Protein AF-A0A7S4V6Z4-F1 (afdb_monomer_lite)

Secondary structure (DSSP, 8-state):
----PPPSHHHHHHHHHHHHHHHHH--S-HHHHHHHHHHHHHHHHHHHHHHHHHHHHHHHHHHHS---TT-EEEEEGGGSS-EEEEEEEEE-TTSSEEEEEETTT--EEEEEGGGEEE---------SS----HHHHTTS--GGGS-SS-HHHHHHHHHHHHHHTT-HHHHHHHHHHHHHHHHHTT-HHHHHHHHHHHHHHH-

Foldseek 3Di:
DPPDDPQLLVVLQVLLVVLVVCVVVVPDDLVRSLVSLVSSLVSVVVNVVVVVVVVVVVVCVFVPPLDDFFFWKWFCPVVPRDTAIFTFHAADPVSQWTWTQGPPPRDIDIDGSVRITGPDPPPDPDDPDDDDDPPPVPDDDPPSSPRPDDNLRSLQVSLVSCVVVVVLQSSLVSLQVSLVSCVVVVNNVSNVVSPVSSVVSVD

pLDDT: mean 78.72, std 18.45, range [30.39, 97.31]

InterPro domains:
  IPR002999 Tudor domain [SM00333] (65-124)

Sequence (203 aa):
MDPIRPPSGPKAAAGCLLVQILEDENTATDETMMNVLEETLDFMDMMDEEAADVVAQRERNTKGKGFQPGDKVEANYALEGTYYSGVIVEVSDDGKSAVVKYDDDASIESLTLDNIRSLEVATQTVTKDGPMSDSEALGFENMDEKCLFEAYQLKAKLAELKSKHGQEMEAARLFEEAADGAMNDGKMKSASQWSIRAAELQG

Radius of gyration: 24.78 Å; chains: 1; bounding box: 55×40×62 Å

Organism: NCBI:txid49249

Structure (mmCIF, N/CA/C/O backbone):
data_AF-A0A7S4V6Z4-F1
#
_entry.id   AF-A0A7S4V6Z4-F1
#
loop_
_atom_site.group_PDB
_atom_site.id
_atom_site.type_symbol
_atom_site.label_atom_id
_atom_site.label_alt_id
_atom_site.label_comp_id
_atom_site.label_asym_id
_atom_site.label_entity_id
_atom_site.label_seq_id
_atom_site.pdbx_PDB_ins_code
_atom_site.Cartn_x
_atom_site.Cartn_y
_atom_site.Cartn_z
_atom_site.occupancy
_atom_site.B_iso_or_equiv
_atom_site.auth_seq_id
_atom_site.auth_comp_id
_atom_site.auth_asym_id
_atom_site.auth_atom_id
_atom_site.pdbx_PDB_model_num
ATOM 1 N N . MET A 1 1 ? -6.660 -5.570 -25.469 1.00 39.56 1 MET A N 1
ATOM 2 C CA . MET A 1 1 ? -6.564 -4.337 -24.671 1.00 39.56 1 MET A CA 1
ATOM 3 C C . MET A 1 1 ? -7.221 -4.633 -23.347 1.00 39.56 1 MET A C 1
ATOM 5 O O . MET A 1 1 ? -8.444 -4.705 -23.304 1.00 39.56 1 MET A O 1
ATOM 9 N N . ASP A 1 2 ? -6.430 -4.893 -22.317 1.00 38.66 2 ASP A N 1
ATOM 10 C CA . ASP A 1 2 ? -6.959 -4.954 -20.960 1.00 38.66 2 ASP A CA 1
ATOM 11 C C . ASP A 1 2 ? -7.444 -3.551 -20.564 1.00 38.66 2 ASP A C 1
ATOM 13 O O . ASP A 1 2 ? -6.802 -2.560 -20.935 1.00 38.66 2 ASP A O 1
ATOM 17 N N . PRO A 1 3 ? -8.608 -3.423 -19.908 1.00 41.62 3 PRO A N 1
ATOM 18 C CA . PRO A 1 3 ? -9.078 -2.130 -19.440 1.00 41.62 3 PRO A CA 1
ATOM 19 C C . PRO A 1 3 ? -8.051 -1.569 -18.456 1.00 41.62 3 PRO A C 1
ATOM 21 O O . PRO A 1 3 ? -7.714 -2.226 -17.473 1.00 41.62 3 PRO A O 1
ATOM 24 N N . ILE A 1 4 ? -7.550 -0.363 -18.739 1.00 52.50 4 ILE A N 1
ATOM 25 C CA . ILE A 1 4 ? -6.636 0.368 -17.858 1.00 52.50 4 ILE A CA 1
ATOM 26 C C . ILE A 1 4 ? -7.372 0.557 -16.528 1.00 52.50 4 ILE A C 1
ATOM 28 O O . ILE A 1 4 ? -8.327 1.334 -16.445 1.00 52.50 4 ILE A O 1
ATOM 32 N N . ARG A 1 5 ? -6.983 -0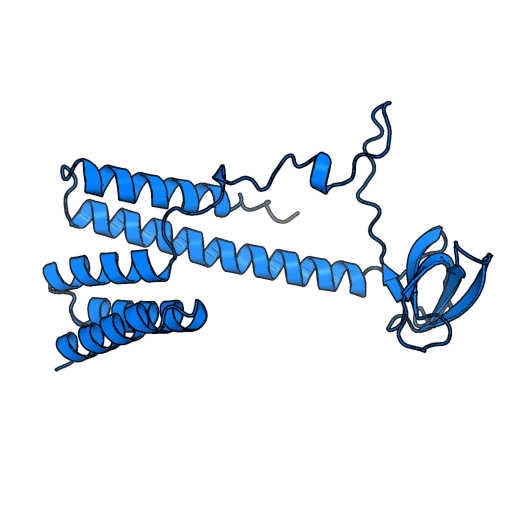.222 -15.513 1.00 58.06 5 ARG A N 1
ATOM 33 C CA . ARG A 1 5 ? -7.491 -0.070 -14.151 1.00 58.06 5 ARG A CA 1
ATOM 34 C C . ARG A 1 5 ? -7.060 1.326 -13.673 1.00 58.06 5 ARG A C 1
ATOM 36 O O . ARG A 1 5 ? -5.904 1.684 -13.878 1.00 58.06 5 ARG A O 1
ATOM 43 N N . PRO A 1 6 ? -7.971 2.146 -13.122 1.00 59.59 6 PRO A N 1
ATOM 44 C CA . PRO A 1 6 ? -7.597 3.467 -12.629 1.00 59.59 6 PRO A CA 1
ATOM 45 C C . PRO A 1 6 ? -6.607 3.324 -11.465 1.00 59.59 6 PRO A C 1
ATOM 47 O O . PRO A 1 6 ? -6.808 2.416 -10.650 1.00 59.59 6 PRO A O 1
ATOM 50 N N . PRO A 1 7 ? -5.606 4.218 -11.360 1.00 68.81 7 PRO A N 1
ATOM 51 C CA . PRO A 1 7 ? -4.569 4.120 -10.346 1.00 68.81 7 PRO A CA 1
ATOM 52 C C . PRO A 1 7 ? -5.175 4.173 -8.945 1.00 68.81 7 PRO A C 1
ATOM 54 O O . PRO A 1 7 ? -6.113 4.932 -8.668 1.00 68.81 7 PRO A O 1
ATOM 57 N N . SER A 1 8 ? -4.644 3.329 -8.072 1.00 79.31 8 SER A N 1
ATOM 58 C CA . SER A 1 8 ? -5.082 3.176 -6.680 1.00 79.31 8 SER A CA 1
ATOM 59 C C . SER A 1 8 ? -4.525 4.278 -5.762 1.00 79.31 8 SER A C 1
ATOM 61 O O . SER A 1 8 ? -5.194 4.667 -4.802 1.00 79.31 8 SER A O 1
ATOM 63 N N . GLY A 1 9 ? -3.399 4.890 -6.155 1.00 80.81 9 GLY A N 1
ATOM 64 C CA . GLY A 1 9 ? -2.703 5.990 -5.466 1.00 80.81 9 GLY A CA 1
ATOM 65 C C . GLY A 1 9 ? -3.602 7.110 -4.942 1.00 80.81 9 GLY A C 1
ATOM 66 O O . GLY A 1 9 ? -3.705 7.318 -3.730 1.00 80.81 9 GLY A O 1
ATOM 67 N N . PRO A 1 10 ? -4.326 7.810 -5.834 1.00 84.62 10 PRO A N 1
ATOM 68 C CA . PRO A 1 10 ? -5.187 8.920 -5.438 1.00 84.62 10 PRO A CA 1
ATOM 69 C C . PRO A 1 10 ? -6.312 8.520 -4.474 1.00 84.62 10 PRO A C 1
ATOM 71 O O . PRO A 1 10 ? -6.780 9.348 -3.694 1.00 84.62 10 PRO A O 1
ATOM 74 N N . LYS A 1 11 ? -6.766 7.259 -4.520 1.00 87.50 11 LYS A N 1
ATOM 75 C CA . LYS A 1 11 ? -7.850 6.773 -3.658 1.00 87.50 11 LYS A CA 1
ATOM 76 C C . LYS A 1 11 ? -7.363 6.532 -2.236 1.00 87.50 11 LYS A C 1
ATOM 78 O O . LYS A 1 11 ? -8.045 6.950 -1.307 1.00 87.50 11 LYS A O 1
ATOM 83 N N . ALA A 1 12 ? -6.183 5.935 -2.068 1.00 87.50 12 ALA A N 1
ATOM 84 C CA . ALA A 1 12 ? -5.593 5.768 -0.745 1.00 87.50 12 ALA A CA 1
ATOM 85 C C . ALA A 1 12 ? -5.283 7.124 -0.097 1.00 87.50 12 ALA A C 1
ATOM 87 O O . ALA A 1 12 ? -5.637 7.343 1.058 1.00 87.50 12 ALA A O 1
ATOM 88 N N . ALA A 1 13 ? -4.715 8.071 -0.855 1.00 86.88 13 ALA A N 1
ATOM 89 C CA . ALA A 1 13 ? -4.442 9.421 -0.357 1.00 86.88 13 ALA A CA 1
ATOM 90 C C . ALA A 1 13 ? -5.727 10.146 0.094 1.00 86.88 13 ALA A C 1
ATOM 92 O O . ALA A 1 13 ? -5.764 10.739 1.175 1.00 86.88 13 ALA A O 1
ATOM 93 N N . ALA A 1 14 ? -6.808 10.047 -0.690 1.00 89.31 14 ALA A N 1
ATOM 94 C CA . ALA A 1 14 ? -8.112 10.589 -0.312 1.00 89.31 14 ALA A CA 1
ATOM 95 C C . ALA A 1 14 ? -8.704 9.895 0.930 1.00 89.31 14 ALA A C 1
ATOM 97 O O . ALA A 1 14 ? -9.268 10.571 1.791 1.00 89.31 14 ALA A O 1
ATOM 98 N N . GLY A 1 15 ? -8.541 8.573 1.049 1.00 91.38 15 GLY A N 1
ATOM 99 C CA . GLY A 1 15 ? -8.939 7.800 2.226 1.00 91.38 15 GLY A CA 1
ATOM 100 C C . GLY A 1 15 ? -8.196 8.235 3.492 1.00 91.38 15 GLY A C 1
ATOM 101 O O . GLY A 1 15 ? -8.831 8.553 4.494 1.00 91.38 15 GLY A O 1
ATOM 102 N N . CYS A 1 16 ? -6.866 8.384 3.418 1.00 89.69 16 CYS A N 1
ATOM 103 C CA . CYS A 1 16 ? -6.029 8.940 4.490 1.00 89.69 16 CYS A CA 1
ATOM 104 C C . CYS A 1 16 ? -6.552 10.305 4.977 1.00 89.69 16 CYS A C 1
ATOM 106 O O . CYS A 1 16 ? -6.677 10.535 6.181 1.00 89.69 16 CYS A O 1
ATOM 108 N N . LEU A 1 17 ? -6.883 11.208 4.048 1.00 91.06 17 LEU A N 1
ATOM 109 C CA . LEU A 1 17 ? -7.416 12.529 4.384 1.00 91.06 17 LEU A CA 1
ATOM 110 C C . LEU A 1 17 ? -8.797 12.440 5.047 1.00 91.06 17 LEU A C 1
ATOM 112 O O . LEU A 1 17 ? -9.066 13.154 6.013 1.00 91.06 17 LEU A O 1
ATOM 116 N N . LEU A 1 18 ? -9.666 11.556 4.551 1.00 91.12 18 LEU A N 1
ATOM 117 C CA . LEU A 1 18 ? -10.990 11.350 5.129 1.00 91.12 18 LEU A CA 1
ATOM 118 C C . LEU A 1 18 ? -10.894 10.816 6.562 1.00 91.12 18 LEU A C 1
ATOM 120 O O . LEU A 1 18 ? -11.577 11.341 7.435 1.00 91.12 18 LEU A O 1
ATOM 124 N N . VAL A 1 19 ? -10.014 9.844 6.824 1.00 91.75 19 VAL A N 1
ATOM 125 C CA . VAL A 1 19 ? -9.746 9.339 8.183 1.00 91.75 19 VAL A CA 1
ATOM 126 C C . VAL A 1 19 ? -9.369 10.489 9.115 1.00 91.75 19 VAL A C 1
ATOM 128 O O . VAL A 1 19 ? -9.980 10.631 10.170 1.00 91.75 19 VAL A O 1
ATOM 131 N N . GLN A 1 20 ? -8.438 11.358 8.708 1.00 90.56 20 GLN A N 1
ATOM 132 C CA . GLN A 1 20 ? -8.031 12.502 9.529 1.00 90.56 20 GLN A CA 1
ATOM 133 C C . GLN A 1 20 ? -9.207 13.436 9.852 1.00 90.56 20 GLN A C 1
ATOM 135 O O . GLN A 1 20 ? -9.391 13.819 11.003 1.00 90.56 20 GLN A O 1
ATOM 140 N N . ILE A 1 21 ? -10.023 13.781 8.853 1.00 90.88 21 ILE A N 1
ATOM 141 C CA . ILE A 1 21 ? -11.183 14.664 9.049 1.00 90.88 21 ILE A CA 1
ATOM 142 C C . ILE A 1 21 ? -12.179 14.041 10.031 1.00 90.88 21 ILE A C 1
ATOM 144 O O . ILE A 1 21 ? -12.674 14.722 10.928 1.00 90.88 21 ILE A O 1
ATOM 148 N N . LEU A 1 22 ? -12.468 12.747 9.880 1.00 89.44 22 LEU A N 1
ATOM 149 C CA . LEU A 1 22 ? -13.408 12.049 10.755 1.00 89.44 22 LEU A CA 1
ATOM 150 C C . LEU A 1 22 ? -12.889 11.970 12.202 1.00 89.44 22 LEU A C 1
ATOM 152 O O . LEU A 1 22 ? -13.696 12.034 13.131 1.00 89.44 22 LEU A O 1
ATOM 156 N N . GLU A 1 23 ? -11.570 11.873 12.402 1.00 88.12 23 GLU A N 1
ATOM 157 C CA . GLU A 1 23 ? -10.939 11.937 13.728 1.00 88.12 23 GLU A CA 1
ATOM 158 C C . GLU A 1 23 ? -11.027 13.336 14.348 1.00 88.12 23 GLU A C 1
ATOM 160 O O . GLU A 1 23 ? -11.385 13.462 15.520 1.00 88.12 23 GLU A O 1
ATOM 165 N N . ASP A 1 24 ? -10.747 14.380 13.565 1.00 88.94 24 ASP A N 1
ATOM 166 C CA . ASP A 1 24 ? -10.750 15.770 14.033 1.00 88.94 24 ASP A CA 1
ATOM 167 C C . ASP A 1 24 ? -12.163 16.258 14.388 1.00 88.94 24 ASP A C 1
ATOM 169 O O . ASP A 1 24 ? -12.361 16.960 15.385 1.00 88.94 24 ASP A O 1
ATOM 173 N N . GLU A 1 25 ? -13.165 15.885 13.588 1.00 89.00 25 GLU A N 1
ATOM 174 C CA . GLU A 1 25 ? -14.555 16.261 13.845 1.00 89.00 25 GLU A CA 1
ATOM 175 C C . GLU A 1 25 ? -15.204 15.391 14.931 1.00 89.00 25 GLU A C 1
ATOM 177 O O . GLU A 1 25 ? -16.120 15.851 15.618 1.00 89.00 25 GLU A O 1
ATOM 182 N N . ASN A 1 26 ? -14.742 14.146 15.105 1.00 82.94 26 ASN A N 1
ATOM 183 C CA . ASN A 1 26 ? -15.278 13.163 16.054 1.00 82.94 26 ASN A CA 1
ATOM 184 C C . ASN A 1 26 ? -16.819 13.021 15.970 1.00 82.94 26 ASN A C 1
ATOM 186 O O . ASN A 1 26 ? -17.509 12.769 16.962 1.00 82.94 26 ASN A O 1
ATOM 190 N N . THR A 1 27 ? -17.375 13.237 14.774 1.00 81.06 27 THR A N 1
ATOM 191 C CA . THR A 1 27 ? -18.812 13.160 14.459 1.00 81.06 27 THR A CA 1
ATOM 192 C C . THR A 1 27 ? -19.206 11.809 13.867 1.00 81.06 27 THR A C 1
ATOM 194 O O . THR A 1 27 ? -20.388 11.455 13.866 1.00 81.06 27 THR A O 1
ATOM 197 N N . ALA A 1 28 ? -18.231 11.056 13.359 1.00 87.75 28 ALA A N 1
ATOM 198 C CA . ALA A 1 28 ? -18.432 9.767 12.721 1.00 87.75 28 ALA A CA 1
ATOM 199 C C . ALA A 1 28 ? -18.711 8.662 13.746 1.00 87.75 28 ALA A C 1
ATOM 201 O O . ALA A 1 28 ? -18.193 8.677 14.861 1.00 87.75 28 ALA A O 1
ATOM 202 N N . THR A 1 29 ? -19.515 7.675 13.352 1.00 92.81 29 THR A N 1
ATOM 203 C CA . THR A 1 29 ? -19.664 6.454 14.153 1.00 92.81 29 THR A CA 1
ATOM 204 C C . THR A 1 29 ? -18.434 5.567 13.995 1.00 92.81 29 THR A C 1
ATOM 206 O O . THR A 1 29 ? -17.815 5.557 12.928 1.00 92.81 29 THR A O 1
ATOM 209 N N . ASP A 1 30 ? -18.126 4.776 15.023 1.00 92.62 30 ASP A N 1
ATOM 210 C CA . ASP A 1 30 ? -17.044 3.786 14.976 1.00 92.62 30 ASP A CA 1
ATOM 211 C C . ASP A 1 30 ? -17.197 2.842 13.765 1.00 92.62 30 ASP A C 1
ATOM 213 O O . ASP A 1 30 ? -16.214 2.534 13.100 1.00 92.62 30 ASP A O 1
ATOM 217 N N . GLU A 1 31 ? -18.430 2.458 13.405 1.00 93.00 31 GLU A N 1
ATOM 218 C CA . GLU A 1 31 ? -18.724 1.645 12.212 1.00 93.00 31 GLU A CA 1
ATOM 219 C C . GLU A 1 31 ? -18.339 2.346 10.905 1.00 93.00 31 GLU A C 1
ATOM 221 O O . GLU A 1 31 ? -17.754 1.734 10.015 1.00 93.00 31 GLU A O 1
ATOM 226 N N . THR A 1 32 ? -18.634 3.643 10.785 1.00 93.75 32 THR A N 1
ATOM 227 C CA . THR A 1 32 ? -18.221 4.432 9.616 1.00 93.75 32 THR A CA 1
ATOM 228 C C . THR A 1 32 ? -16.702 4.524 9.530 1.00 93.75 32 THR A C 1
ATOM 230 O O . THR A 1 32 ? -16.148 4.351 8.449 1.00 93.75 32 THR A O 1
ATOM 233 N N . MET A 1 33 ? -16.031 4.761 10.660 1.00 94.12 33 MET A N 1
ATOM 234 C CA . MET A 1 33 ? -14.573 4.838 10.706 1.00 94.12 33 MET A CA 1
ATOM 235 C C . MET A 1 33 ? -13.927 3.497 10.334 1.00 94.12 33 MET A C 1
ATOM 237 O O . MET A 1 33 ? -12.990 3.482 9.542 1.00 94.12 33 MET A O 1
ATOM 241 N N . MET A 1 34 ? -14.455 2.373 10.836 1.00 94.75 34 MET A N 1
ATOM 242 C CA . MET A 1 34 ? -13.981 1.034 10.465 1.00 94.75 34 MET A CA 1
ATOM 243 C C . MET A 1 34 ? -14.077 0.798 8.956 1.00 94.75 34 MET A C 1
ATOM 245 O O . MET A 1 34 ? -13.077 0.430 8.349 1.00 94.75 34 MET A O 1
ATOM 249 N N . ASN A 1 35 ? -15.229 1.086 8.341 1.00 95.00 35 ASN A N 1
ATOM 250 C CA . ASN A 1 35 ? -15.410 0.893 6.899 1.00 95.00 35 ASN A CA 1
ATOM 251 C C . ASN A 1 35 ? -14.441 1.755 6.075 1.00 95.00 35 ASN A C 1
ATOM 253 O O . ASN A 1 35 ? -13.847 1.273 5.117 1.00 95.00 35 ASN A O 1
ATOM 257 N N . VAL A 1 36 ? -14.248 3.024 6.456 1.00 95.31 36 VAL A N 1
ATOM 258 C CA . VAL A 1 36 ? -13.312 3.916 5.751 1.00 95.31 36 VAL A CA 1
ATOM 259 C C . VAL A 1 36 ? -11.870 3.421 5.889 1.00 95.31 36 VAL A C 1
ATOM 261 O O . VAL A 1 36 ? -11.115 3.468 4.918 1.00 95.31 36 VAL A O 1
ATOM 264 N N . LEU A 1 37 ? -11.477 2.939 7.071 1.00 94.75 37 LEU A N 1
ATOM 265 C CA . LEU A 1 37 ? -10.149 2.365 7.298 1.00 94.75 37 LEU A CA 1
ATOM 266 C C . LEU A 1 37 ? -9.926 1.099 6.459 1.00 94.75 37 LEU A C 1
ATOM 268 O O . LEU A 1 37 ? -8.870 0.983 5.844 1.00 94.75 37 LEU A O 1
ATOM 272 N N . GLU A 1 38 ? -10.905 0.191 6.400 1.00 94.94 38 GLU A N 1
ATOM 273 C CA . GLU A 1 38 ? -10.852 -1.022 5.568 1.00 94.94 38 GLU A CA 1
ATOM 274 C C . GLU A 1 38 ? -10.702 -0.675 4.081 1.00 94.94 38 GLU A C 1
ATOM 276 O O . GLU A 1 38 ? -9.754 -1.124 3.442 1.00 94.94 38 GLU A O 1
ATOM 281 N N . GLU A 1 39 ? -11.558 0.202 3.547 1.00 94.56 39 GLU A N 1
ATOM 282 C CA . GLU A 1 39 ? -11.479 0.619 2.141 1.00 94.56 39 GLU A CA 1
ATOM 283 C C . GLU A 1 39 ? -10.148 1.310 1.812 1.00 94.56 39 GLU A C 1
ATOM 285 O O . GLU A 1 39 ? -9.579 1.111 0.738 1.00 94.56 39 GLU A O 1
ATOM 290 N N . THR A 1 40 ? -9.629 2.129 2.732 1.00 93.88 40 THR A N 1
ATOM 291 C CA . THR A 1 40 ? -8.355 2.829 2.526 1.00 93.88 40 THR A CA 1
ATOM 292 C C . THR A 1 40 ? -7.185 1.850 2.502 1.00 93.88 40 THR A C 1
ATOM 294 O O . THR A 1 40 ? -6.303 1.991 1.656 1.00 93.88 40 THR A O 1
ATOM 297 N N . LEU A 1 41 ? -7.182 0.856 3.395 1.00 93.50 41 LEU A N 1
ATOM 298 C CA . LEU A 1 41 ? -6.166 -0.195 3.427 1.00 93.50 41 LEU A CA 1
ATOM 299 C C . LEU A 1 41 ? -6.196 -1.050 2.159 1.00 93.50 41 LEU A C 1
ATOM 301 O O . LEU A 1 41 ? -5.144 -1.275 1.569 1.00 93.50 41 LEU A O 1
ATOM 305 N N . ASP A 1 42 ? -7.384 -1.414 1.673 1.00 92.31 42 ASP A N 1
ATOM 306 C CA . ASP A 1 42 ? -7.531 -2.121 0.397 1.00 92.31 42 ASP A CA 1
ATOM 307 C C . ASP A 1 42 ? -6.942 -1.310 -0.769 1.00 92.31 42 ASP A C 1
ATOM 309 O O . ASP A 1 42 ? -6.288 -1.863 -1.656 1.00 92.31 42 ASP A O 1
ATOM 313 N N . PHE A 1 43 ? -7.135 0.016 -0.786 1.00 89.69 43 PHE A N 1
ATOM 314 C CA . PHE A 1 43 ? -6.510 0.860 -1.806 1.00 89.69 43 PHE A CA 1
ATOM 315 C C . PHE A 1 43 ? -4.989 0.930 -1.671 1.00 89.69 43 PHE A C 1
ATOM 317 O O . PHE A 1 43 ? -4.324 0.972 -2.702 1.00 89.69 43 PHE A O 1
ATOM 324 N N . MET A 1 44 ? -4.439 0.928 -0.454 1.00 86.94 44 MET A N 1
ATOM 325 C CA . MET A 1 44 ? -2.986 0.904 -0.233 1.00 86.94 44 MET A CA 1
ATOM 326 C C . MET A 1 44 ? -2.358 -0.409 -0.697 1.00 86.94 44 MET A C 1
ATOM 328 O O . MET A 1 44 ? -1.368 -0.378 -1.421 1.00 86.94 44 MET A O 1
ATOM 332 N N . ASP A 1 45 ? -2.961 -1.550 -0.368 1.00 86.94 45 ASP A N 1
ATOM 333 C CA . ASP A 1 45 ? -2.446 -2.852 -0.801 1.00 86.94 45 ASP A CA 1
ATOM 334 C C . ASP A 1 45 ? -2.467 -2.956 -2.341 1.00 86.94 45 ASP A C 1
ATOM 336 O O . ASP A 1 45 ? -1.512 -3.422 -2.964 1.00 86.94 45 ASP A O 1
ATOM 340 N N . MET A 1 46 ? -3.508 -2.413 -2.990 1.00 81.50 46 MET A N 1
ATOM 341 C CA . MET A 1 46 ? -3.561 -2.314 -4.455 1.00 81.50 46 MET A CA 1
ATOM 342 C C . MET A 1 46 ? -2.490 -1.381 -5.044 1.00 81.50 46 MET A C 1
ATOM 344 O O . MET A 1 46 ? -2.061 -1.619 -6.173 1.00 81.50 46 MET A O 1
ATOM 348 N N . MET A 1 47 ? -2.062 -0.337 -4.324 1.00 78.44 47 MET A N 1
ATOM 349 C CA . MET A 1 47 ? -0.975 0.547 -4.771 1.00 78.44 47 MET A CA 1
ATOM 350 C C . MET A 1 47 ? 0.364 -0.161 -4.768 1.00 78.44 47 MET A C 1
ATOM 352 O O . MET A 1 47 ? 1.126 -0.009 -5.721 1.00 78.44 47 MET A O 1
ATOM 356 N N . ASP A 1 48 ? 0.645 -0.923 -3.717 1.00 75.50 48 ASP A N 1
ATOM 357 C CA . ASP A 1 48 ? 1.893 -1.670 -3.607 1.00 75.50 48 ASP A CA 1
ATOM 358 C C . ASP A 1 48 ? 1.970 -2.752 -4.694 1.00 75.50 48 ASP A C 1
ATOM 360 O O . ASP A 1 48 ? 3.014 -2.928 -5.329 1.00 75.50 48 ASP A O 1
ATOM 364 N N . GLU A 1 49 ? 0.846 -3.409 -4.996 1.00 75.31 49 GLU A N 1
ATOM 365 C CA . GLU A 1 49 ? 0.732 -4.332 -6.130 1.00 75.31 49 GLU A CA 1
ATOM 366 C C . GLU A 1 49 ? 0.902 -3.624 -7.485 1.00 75.31 49 GLU A C 1
ATOM 368 O O . GLU A 1 49 ? 1.628 -4.117 -8.349 1.00 75.31 49 GLU A O 1
ATOM 373 N N . GLU A 1 50 ? 0.287 -2.452 -7.682 1.00 72.56 50 GLU A N 1
ATOM 374 C CA . GLU A 1 50 ? 0.419 -1.657 -8.910 1.00 72.56 50 GLU A CA 1
ATOM 375 C C . GLU A 1 50 ? 1.866 -1.182 -9.114 1.00 72.56 50 GLU A C 1
ATOM 377 O O . GLU A 1 50 ? 2.407 -1.280 -10.218 1.00 72.56 50 GLU A O 1
ATOM 382 N N . ALA A 1 51 ? 2.536 -0.737 -8.050 1.00 66.81 51 ALA A N 1
ATOM 383 C CA . ALA A 1 51 ? 3.946 -0.373 -8.078 1.00 66.81 51 ALA A CA 1
ATOM 384 C C . ALA A 1 51 ? 4.830 -1.584 -8.417 1.00 66.81 51 ALA A C 1
ATOM 386 O O . ALA A 1 51 ? 5.724 -1.473 -9.262 1.00 66.81 51 ALA A O 1
ATOM 387 N N . ALA A 1 52 ? 4.559 -2.750 -7.824 1.00 65.06 52 ALA A N 1
ATOM 388 C CA . ALA A 1 52 ? 5.276 -3.986 -8.119 1.00 65.06 52 ALA A CA 1
ATOM 389 C C . ALA A 1 52 ? 5.083 -4.432 -9.577 1.00 65.06 52 ALA A C 1
ATOM 391 O O . ALA A 1 52 ? 6.058 -4.797 -10.239 1.00 65.06 52 ALA A O 1
ATOM 392 N N . ASP A 1 53 ? 3.864 -4.339 -10.113 1.00 61.47 53 ASP A N 1
ATOM 393 C CA . ASP A 1 53 ? 3.564 -4.669 -11.507 1.00 61.47 53 ASP A CA 1
ATOM 394 C C . ASP A 1 53 ? 4.211 -3.684 -12.484 1.00 61.47 53 ASP A C 1
ATOM 396 O O . ASP A 1 53 ? 4.756 -4.111 -13.504 1.00 61.47 53 ASP A O 1
ATOM 400 N N . VAL A 1 54 ? 4.228 -2.383 -12.177 1.00 64.31 54 VAL A N 1
ATOM 401 C CA . VAL A 1 54 ? 4.934 -1.373 -12.982 1.00 64.31 54 VAL A CA 1
ATOM 402 C C . VAL A 1 54 ? 6.441 -1.631 -12.975 1.00 64.31 54 VAL A C 1
ATOM 404 O O . VAL A 1 54 ? 7.066 -1.574 -14.035 1.00 64.31 54 VAL A O 1
ATOM 407 N N . VAL A 1 55 ? 7.038 -1.971 -11.828 1.00 63.50 55 VAL A N 1
ATOM 408 C CA . VAL A 1 55 ? 8.463 -2.338 -11.731 1.00 63.50 55 VAL A CA 1
ATOM 409 C C . VAL A 1 55 ? 8.745 -3.626 -12.508 1.00 63.50 55 VAL A C 1
ATOM 411 O O . VAL A 1 55 ? 9.641 -3.648 -13.350 1.00 63.50 55 VAL A O 1
ATOM 414 N N . ALA A 1 56 ? 7.938 -4.672 -12.330 1.00 59.66 56 ALA A N 1
ATOM 415 C CA . ALA A 1 56 ? 8.077 -5.931 -13.058 1.00 59.66 56 ALA A CA 1
ATOM 416 C C . ALA A 1 56 ? 7.831 -5.763 -14.566 1.00 59.66 56 ALA A C 1
ATOM 418 O O . ALA A 1 56 ? 8.431 -6.453 -15.392 1.00 59.66 56 ALA A O 1
ATOM 419 N N . GLN A 1 57 ? 6.940 -4.858 -14.970 1.00 57.66 57 GLN A N 1
ATOM 420 C CA . GLN A 1 57 ? 6.708 -4.521 -16.370 1.00 57.66 57 GLN A CA 1
ATOM 421 C C . GLN A 1 57 ? 7.861 -3.698 -16.944 1.00 57.66 57 GLN A C 1
ATOM 423 O O . GLN A 1 57 ? 8.241 -3.950 -18.083 1.00 57.66 57 GLN A O 1
ATOM 428 N N . ARG A 1 58 ? 8.471 -2.790 -16.174 1.00 57.03 58 ARG A N 1
ATOM 429 C CA . ARG A 1 58 ? 9.709 -2.093 -16.559 1.00 57.03 58 ARG A CA 1
ATOM 430 C C . ARG A 1 58 ? 10.863 -3.073 -16.737 1.00 57.03 58 ARG A C 1
ATOM 432 O O . ARG A 1 58 ? 11.499 -3.052 -17.782 1.00 57.03 58 ARG A O 1
ATOM 439 N N . GLU A 1 59 ? 11.072 -3.998 -15.803 1.00 56.97 59 GLU A N 1
ATOM 440 C CA . GLU A 1 59 ? 12.090 -5.049 -15.934 1.00 56.97 59 GLU A CA 1
ATOM 441 C C . GLU A 1 59 ? 11.825 -5.996 -17.114 1.00 56.97 59 GLU A C 1
ATOM 443 O O . GLU A 1 59 ? 12.750 -6.425 -17.803 1.00 56.97 59 GLU A O 1
ATOM 448 N N . ARG A 1 60 ? 10.557 -6.323 -17.388 1.00 54.81 60 ARG A N 1
ATOM 449 C CA . ARG A 1 60 ? 10.180 -7.100 -18.578 1.00 54.81 60 ARG A CA 1
ATOM 450 C C . ARG A 1 60 ? 10.325 -6.298 -19.866 1.00 54.81 60 ARG A C 1
ATOM 452 O O . ARG A 1 60 ? 10.664 -6.887 -20.880 1.00 54.81 60 ARG A O 1
ATOM 459 N N . ASN A 1 61 ? 10.085 -4.991 -19.862 1.00 53.06 61 ASN A N 1
ATOM 460 C CA . ASN A 1 61 ? 10.238 -4.146 -21.046 1.00 53.06 61 ASN A CA 1
ATOM 461 C C . ASN A 1 61 ? 11.722 -3.896 -21.365 1.00 53.06 61 ASN A C 1
ATOM 463 O O . ASN A 1 61 ? 12.085 -3.877 -22.537 1.00 53.06 61 ASN A O 1
ATOM 467 N N . THR A 1 62 ? 12.588 -3.814 -20.348 1.00 52.22 62 THR A N 1
ATOM 468 C CA . THR A 1 62 ? 14.050 -3.751 -20.520 1.00 52.22 62 THR A CA 1
ATOM 469 C C . THR A 1 62 ? 14.671 -5.095 -20.910 1.00 52.22 62 THR A C 1
ATOM 471 O O . THR A 1 62 ? 15.704 -5.107 -21.568 1.00 52.22 62 THR A O 1
ATOM 474 N N . LYS A 1 63 ? 14.039 -6.22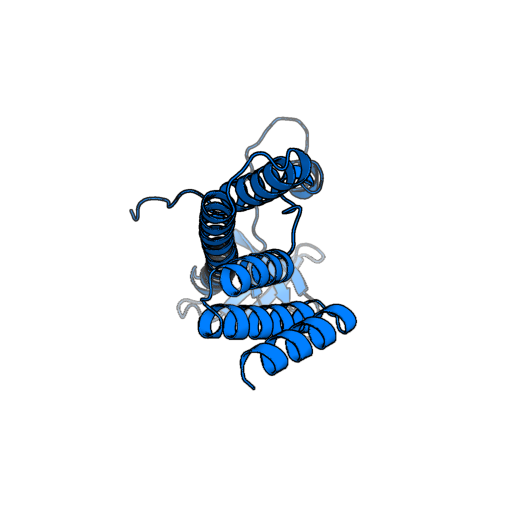9 -20.572 1.00 50.31 63 LYS A N 1
ATOM 475 C CA . LYS A 1 63 ? 14.500 -7.581 -20.961 1.00 50.31 63 LYS A CA 1
ATOM 476 C C . LYS A 1 63 ? 13.787 -8.188 -22.180 1.00 50.31 63 LYS A C 1
ATOM 478 O O . LYS A 1 63 ? 14.249 -9.194 -22.709 1.00 50.31 63 LYS A O 1
ATOM 483 N N . GLY A 1 64 ? 12.640 -7.645 -22.592 1.00 44.88 64 GLY A N 1
ATOM 484 C CA . GLY A 1 64 ? 11.668 -8.334 -23.456 1.00 44.88 64 GLY A CA 1
ATOM 485 C C . GLY A 1 64 ? 11.397 -7.693 -24.815 1.00 44.88 64 GLY A C 1
ATOM 486 O O . GLY A 1 64 ? 10.792 -8.341 -25.669 1.00 44.88 64 GLY A O 1
ATOM 487 N N . LYS A 1 65 ? 11.859 -6.465 -25.070 1.00 55.00 65 LYS A N 1
ATOM 488 C CA . LYS A 1 65 ? 12.040 -5.989 -26.446 1.00 55.00 65 LYS A CA 1
ATOM 489 C C . LYS A 1 65 ? 13.481 -6.268 -26.824 1.00 55.00 65 LYS A C 1
ATOM 491 O O . LYS A 1 65 ? 14.387 -5.661 -26.269 1.00 55.00 65 LYS A O 1
ATOM 496 N N . GLY A 1 66 ? 13.683 -7.222 -27.733 1.00 66.38 66 GLY A N 1
ATOM 497 C CA . GLY A 1 66 ? 14.984 -7.397 -28.364 1.00 66.38 66 GLY A CA 1
ATOM 498 C C . GLY A 1 66 ? 15.453 -6.046 -28.890 1.00 66.38 66 GL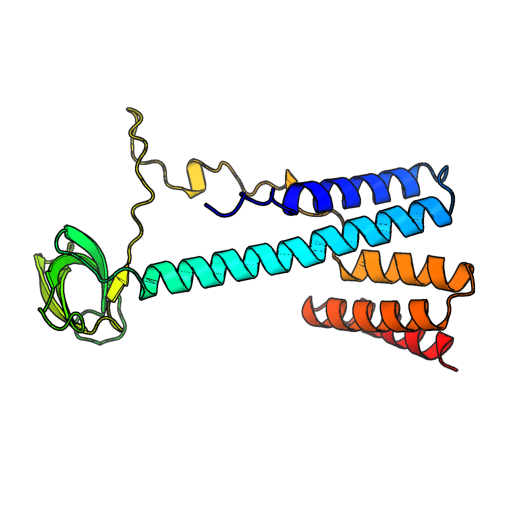Y A C 1
ATOM 499 O O . GLY A 1 66 ? 14.675 -5.313 -29.501 1.00 66.38 66 GLY A O 1
ATOM 500 N N . PHE A 1 67 ? 16.694 -5.709 -28.580 1.00 76.44 67 PHE A N 1
ATOM 501 C CA . PHE A 1 67 ? 17.329 -4.501 -29.063 1.00 76.44 67 PHE A CA 1
ATOM 502 C C . PHE A 1 67 ? 17.307 -4.431 -30.593 1.00 76.44 67 PHE A C 1
ATOM 504 O O . PHE A 1 67 ? 17.347 -5.463 -31.267 1.00 76.44 67 PHE A O 1
ATOM 511 N N . GLN A 1 68 ? 17.289 -3.219 -31.141 1.00 80.06 68 GLN A N 1
ATOM 512 C CA . GLN A 1 68 ? 17.383 -2.973 -32.581 1.00 80.06 68 GLN A CA 1
ATOM 513 C C . GLN A 1 68 ? 18.451 -1.909 -32.894 1.00 80.06 68 GLN A C 1
ATOM 515 O O . GLN A 1 68 ? 18.741 -1.049 -32.057 1.00 80.06 68 GLN A O 1
ATOM 520 N N . PRO A 1 69 ? 19.039 -1.926 -34.106 1.00 83.50 69 PRO A N 1
ATOM 521 C CA . PRO A 1 69 ? 19.933 -0.863 -34.547 1.00 83.50 69 PRO A CA 1
ATOM 522 C C . PRO A 1 69 ? 19.259 0.513 -34.448 1.00 83.50 69 PRO A C 1
ATOM 524 O O . PRO A 1 69 ? 18.171 0.722 -34.983 1.00 83.50 69 PRO A O 1
ATOM 527 N N . GLY A 1 70 ? 19.921 1.454 -33.780 1.00 80.88 70 GLY A N 1
ATOM 528 C CA . GLY A 1 70 ? 19.442 2.809 -33.514 1.00 80.88 70 GLY A CA 1
ATOM 529 C C . GLY A 1 70 ? 18.937 3.043 -32.088 1.00 80.88 70 GLY A C 1
ATOM 530 O O . GLY A 1 70 ? 18.767 4.204 -31.713 1.00 80.88 70 GLY A O 1
ATOM 531 N N . ASP A 1 71 ? 18.737 1.994 -31.283 1.00 82.31 71 ASP A N 1
ATOM 532 C CA . ASP A 1 71 ? 18.350 2.153 -29.879 1.00 82.31 71 ASP A CA 1
ATOM 533 C C . ASP A 1 71 ? 19.494 2.773 -29.066 1.00 82.31 71 ASP A C 1
ATOM 535 O O . ASP A 1 71 ? 20.656 2.374 -29.193 1.00 82.31 71 ASP A O 1
ATOM 539 N N . LYS A 1 72 ? 19.160 3.740 -28.204 1.00 84.75 72 LYS A N 1
ATOM 540 C CA . LYS A 1 72 ? 20.102 4.270 -27.215 1.00 84.75 72 LYS A CA 1
ATOM 541 C C . LYS A 1 72 ? 20.199 3.325 -26.027 1.00 84.75 72 LYS A C 1
ATOM 543 O O . LYS A 1 72 ? 19.187 2.858 -25.504 1.00 84.75 72 LYS A O 1
ATOM 548 N N . VAL A 1 73 ? 21.420 3.073 -25.587 1.00 87.00 73 VAL A N 1
ATOM 549 C CA . VAL A 1 73 ? 21.732 2.118 -24.526 1.00 87.00 73 VAL A CA 1
ATOM 550 C C . VAL A 1 73 ? 22.876 2.607 -23.659 1.00 87.00 73 VAL A C 1
ATOM 552 O O . VAL A 1 73 ? 23.628 3.496 -24.046 1.00 87.00 73 VAL A O 1
ATOM 555 N N . GLU A 1 74 ? 23.031 1.990 -22.497 1.00 88.75 74 GLU A N 1
ATOM 556 C CA . GLU A 1 74 ? 24.279 2.000 -21.750 1.00 88.75 74 GLU A CA 1
ATOM 557 C C . GLU A 1 74 ? 24.920 0.622 -21.829 1.00 88.75 74 GLU A C 1
ATOM 559 O O . GLU A 1 74 ? 24.258 -0.400 -21.634 1.00 88.75 74 GLU A O 1
ATOM 564 N N . ALA A 1 75 ? 26.215 0.586 -22.098 1.00 87.19 75 ALA A N 1
ATOM 565 C CA . ALA A 1 75 ? 26.948 -0.646 -22.318 1.00 87.19 75 ALA A CA 1
ATOM 566 C C . ALA A 1 75 ? 28.175 -0.727 -21.411 1.00 87.19 75 ALA A C 1
ATOM 568 O O . ALA A 1 75 ? 28.881 0.264 -21.225 1.00 87.19 75 ALA A O 1
ATOM 569 N N . ASN A 1 76 ? 28.430 -1.913 -20.856 1.00 87.50 76 ASN A N 1
ATOM 570 C CA . ASN A 1 76 ? 29.567 -2.176 -19.977 1.00 87.50 76 ASN A CA 1
ATOM 571 C C . ASN A 1 76 ? 30.879 -2.178 -20.775 1.00 87.50 76 ASN A C 1
ATOM 573 O O . ASN A 1 76 ? 31.225 -3.184 -21.396 1.00 87.50 76 ASN A O 1
ATOM 577 N N . TYR A 1 77 ? 31.588 -1.052 -20.758 1.00 82.62 77 TYR A N 1
ATOM 578 C CA . TYR A 1 77 ? 32.827 -0.878 -21.511 1.00 82.62 77 TYR A CA 1
ATOM 579 C C . TYR A 1 77 ? 33.920 -1.797 -20.976 1.00 82.62 77 TYR A C 1
ATOM 581 O O . TYR A 1 77 ? 34.169 -1.846 -19.766 1.00 82.62 77 TYR A O 1
ATOM 589 N N . ALA A 1 78 ? 34.555 -2.543 -21.884 1.00 81.62 78 ALA A N 1
ATOM 590 C CA . ALA A 1 78 ? 35.610 -3.506 -21.570 1.00 81.62 78 ALA A CA 1
ATOM 591 C C . ALA A 1 78 ? 35.229 -4.558 -20.501 1.00 81.62 78 ALA A C 1
ATOM 593 O O . ALA A 1 78 ? 36.102 -5.225 -19.943 1.00 81.62 78 ALA A O 1
ATOM 594 N N . LEU A 1 79 ? 33.931 -4.727 -20.211 1.00 81.88 79 LEU A N 1
ATOM 595 C CA . LEU A 1 79 ? 33.403 -5.592 -19.152 1.00 81.88 79 LEU A CA 1
ATOM 596 C C . LEU A 1 79 ? 33.938 -5.279 -17.736 1.00 81.88 79 LEU A C 1
ATOM 598 O O . LEU A 1 79 ? 33.842 -6.124 -16.844 1.00 81.88 79 LEU A O 1
ATOM 602 N N . GLU A 1 80 ? 34.458 -4.070 -17.499 1.00 83.25 80 GLU A N 1
ATOM 603 C CA . GLU A 1 80 ? 35.053 -3.668 -16.211 1.00 83.25 80 GLU A CA 1
ATOM 604 C C . GLU A 1 80 ? 34.011 -3.241 -15.158 1.00 83.25 80 GLU A C 1
ATOM 606 O O . GLU A 1 80 ? 34.352 -2.945 -14.013 1.00 83.25 80 GLU A O 1
ATOM 611 N N . GLY A 1 81 ? 32.725 -3.247 -15.522 1.00 78.56 81 GLY A N 1
ATOM 612 C CA . GLY A 1 81 ? 31.594 -2.902 -14.658 1.00 78.56 81 GLY A CA 1
ATOM 613 C C . GLY A 1 81 ? 31.139 -1.447 -14.780 1.00 78.56 81 GLY A C 1
ATOM 614 O O . GLY A 1 81 ? 30.171 -1.063 -14.120 1.00 78.56 81 GLY A O 1
ATOM 615 N N . THR A 1 82 ? 31.794 -0.654 -15.631 1.00 83.06 82 THR A N 1
ATOM 616 C CA . THR A 1 82 ? 31.431 0.742 -15.894 1.00 83.06 82 THR A CA 1
ATOM 617 C C . THR A 1 82 ? 30.594 0.829 -17.164 1.00 83.06 82 THR A C 1
ATOM 619 O O . THR A 1 82 ? 31.018 0.394 -18.234 1.00 83.06 82 THR A O 1
ATOM 622 N N . TYR A 1 83 ? 29.393 1.388 -17.039 1.00 86.81 83 TYR A N 1
ATOM 623 C CA . TYR A 1 83 ? 28.448 1.529 -18.140 1.00 86.81 83 TYR A CA 1
ATOM 624 C C . TYR A 1 83 ? 28.556 2.930 -18.740 1.00 86.81 83 TYR A C 1
ATOM 626 O O . TYR A 1 83 ? 28.517 3.915 -18.006 1.00 86.81 83 TYR A O 1
ATOM 634 N N . TYR A 1 84 ? 28.687 3.001 -20.061 1.00 85.62 84 TYR A N 1
ATOM 635 C CA . TYR A 1 84 ? 28.771 4.253 -20.815 1.00 85.62 84 TYR A CA 1
ATOM 636 C C . TYR A 1 84 ? 27.653 4.324 -21.848 1.00 85.62 84 TYR A C 1
ATOM 638 O O . TYR A 1 84 ? 27.237 3.289 -22.382 1.00 85.62 84 TYR A O 1
ATOM 646 N N . SER A 1 85 ? 27.176 5.535 -22.140 1.00 88.25 85 SER A N 1
ATOM 647 C CA . SER A 1 85 ? 26.113 5.741 -23.120 1.00 88.25 85 SER A CA 1
ATOM 648 C C . SER A 1 85 ? 26.596 5.446 -24.538 1.00 88.25 85 SER A C 1
ATOM 650 O O . SER A 1 85 ? 27.723 5.760 -24.930 1.00 88.25 85 SER A O 1
ATOM 652 N N . GLY A 1 86 ? 25.714 4.851 -25.328 1.00 88.38 86 GLY A N 1
ATOM 653 C CA . GLY A 1 86 ? 25.970 4.538 -26.717 1.00 88.38 86 GLY A CA 1
ATOM 654 C C . GLY A 1 86 ? 24.700 4.230 -27.494 1.00 88.38 86 GLY A C 1
ATOM 655 O O . GLY A 1 86 ? 23.577 4.297 -26.991 1.00 88.38 86 GLY A O 1
ATOM 656 N N . VAL A 1 87 ? 24.889 3.880 -28.759 1.00 89.50 87 VAL A N 1
ATOM 657 C CA . VAL A 1 87 ? 23.826 3.507 -29.688 1.00 89.50 87 VAL A CA 1
ATOM 658 C C . VAL A 1 87 ? 24.102 2.133 -30.269 1.00 89.50 87 VAL A C 1
ATOM 660 O O . VAL A 1 87 ? 25.234 1.811 -30.634 1.00 89.50 87 VAL A O 1
ATOM 663 N N . ILE A 1 88 ? 23.067 1.314 -30.387 1.00 88.69 88 ILE A N 1
ATOM 664 C CA . ILE A 1 88 ? 23.189 0.013 -31.035 1.00 88.69 88 ILE A CA 1
ATOM 665 C C . ILE A 1 88 ? 23.364 0.225 -32.528 1.00 88.69 88 ILE A C 1
ATOM 667 O O . ILE A 1 88 ? 22.541 0.866 -33.176 1.00 88.69 88 ILE A O 1
ATOM 671 N N . VAL A 1 89 ? 24.435 -0.317 -33.092 1.00 89.75 89 VAL A N 1
ATOM 672 C CA . VAL A 1 89 ? 24.705 -0.231 -34.533 1.00 89.75 89 VAL A CA 1
ATOM 673 C C . VAL A 1 89 ? 24.337 -1.514 -35.261 1.00 89.75 89 VAL A C 1
ATOM 675 O O . VAL A 1 89 ? 23.975 -1.465 -36.433 1.00 89.75 89 VAL A O 1
ATOM 678 N N . GLU A 1 90 ? 24.377 -2.650 -34.569 1.00 85.56 90 GLU A N 1
ATOM 679 C CA . GLU A 1 90 ? 24.069 -3.956 -35.140 1.00 85.56 90 GLU A CA 1
ATOM 680 C C . GLU A 1 90 ? 23.578 -4.905 -34.047 1.00 85.56 90 GLU A C 1
ATOM 682 O O . GLU A 1 90 ? 24.008 -4.817 -32.898 1.00 85.56 90 GLU A O 1
ATOM 687 N N . VAL A 1 91 ? 22.687 -5.825 -34.402 1.00 85.56 91 VAL A N 1
ATOM 688 C CA . VAL A 1 91 ? 22.210 -6.886 -33.512 1.00 85.56 91 VAL A CA 1
ATOM 689 C C . VAL A 1 91 ? 22.441 -8.205 -34.223 1.00 85.56 91 VAL A C 1
ATOM 691 O O . VAL A 1 91 ? 22.139 -8.327 -35.407 1.00 85.56 91 VAL A O 1
ATOM 694 N N . SER A 1 92 ? 23.011 -9.180 -33.517 1.00 81.88 92 SER A N 1
ATOM 695 C CA . SER A 1 92 ? 23.259 -10.503 -34.088 1.00 81.88 92 SER A CA 1
ATOM 696 C C . SER A 1 92 ? 21.940 -11.188 -34.460 1.00 81.88 92 SER A C 1
ATOM 698 O O . SER A 1 92 ? 20.962 -11.051 -33.729 1.00 81.88 92 SER A O 1
ATOM 700 N N . ASP A 1 93 ? 21.926 -11.988 -35.533 1.00 73.44 93 ASP A N 1
ATOM 701 C CA . ASP A 1 93 ? 20.732 -12.733 -35.982 1.00 73.44 93 ASP A CA 1
ATOM 702 C C . ASP A 1 93 ? 20.138 -13.642 -34.886 1.00 73.44 93 ASP A C 1
ATOM 704 O O . ASP A 1 93 ? 18.928 -13.856 -34.827 1.00 73.44 93 ASP A O 1
ATOM 708 N N . ASP A 1 94 ? 20.984 -14.137 -33.976 1.00 71.56 94 ASP A N 1
ATOM 709 C CA . ASP A 1 94 ? 20.586 -14.949 -32.819 1.00 71.56 94 ASP A CA 1
ATOM 710 C C . ASP A 1 94 ? 19.960 -14.131 -31.669 1.00 71.56 94 ASP A C 1
ATOM 712 O O . ASP A 1 94 ? 19.479 -14.710 -30.692 1.00 71.56 94 ASP A O 1
ATOM 716 N N . GLY A 1 95 ? 20.019 -12.795 -31.727 1.00 69.38 95 GLY A N 1
ATOM 717 C CA . GLY A 1 95 ? 19.463 -11.877 -30.728 1.00 69.38 95 GLY A CA 1
ATOM 718 C C . GLY A 1 95 ? 20.130 -11.921 -29.347 1.00 69.38 95 GLY A C 1
ATOM 719 O O . GLY A 1 95 ? 19.561 -11.418 -28.386 1.00 69.38 95 GLY A O 1
ATOM 720 N N . LYS A 1 96 ? 21.310 -12.542 -29.212 1.00 78.56 96 LYS A N 1
ATOM 721 C CA . LYS A 1 96 ? 22.028 -12.709 -27.926 1.00 78.56 96 LYS A CA 1
ATOM 722 C C . LYS A 1 96 ? 23.110 -11.661 -27.667 1.00 78.56 96 LYS A C 1
ATOM 724 O O . LYS A 1 96 ? 23.549 -11.493 -26.527 1.00 78.56 96 LYS A O 1
ATOM 729 N N . SER A 1 97 ? 23.548 -10.982 -28.716 1.00 83.56 97 SER A N 1
ATOM 730 C CA . SER A 1 97 ? 24.583 -9.957 -28.672 1.00 83.56 97 SER A CA 1
ATOM 731 C C . SER A 1 97 ? 24.224 -8.802 -29.589 1.00 83.56 97 SER A C 1
ATOM 733 O O . SER A 1 97 ? 23.564 -8.985 -30.614 1.00 83.56 97 SER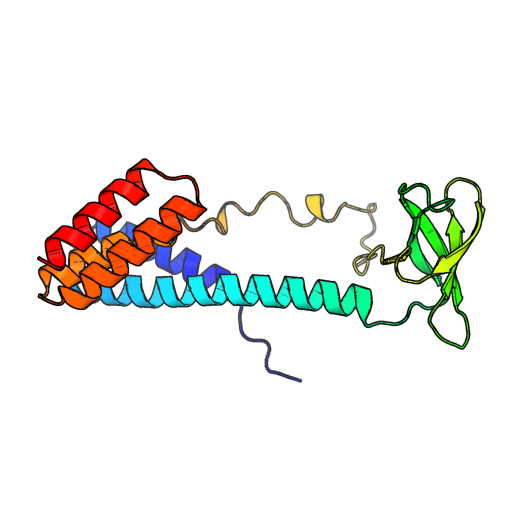 A O 1
ATOM 735 N N . ALA A 1 98 ? 24.679 -7.617 -29.211 1.00 86.19 98 ALA A N 1
ATOM 736 C CA . ALA A 1 98 ? 24.552 -6.412 -30.005 1.00 86.19 98 ALA A CA 1
ATOM 737 C C . ALA A 1 98 ? 25.885 -5.658 -30.016 1.00 86.19 98 ALA A C 1
ATOM 739 O O . ALA A 1 98 ? 26.687 -5.757 -29.086 1.00 86.19 98 ALA A O 1
ATOM 740 N N . VAL A 1 99 ? 26.128 -4.931 -31.099 1.00 89.75 99 VAL A N 1
ATOM 741 C CA . VAL A 1 99 ? 27.270 -4.036 -31.251 1.00 89.75 99 VAL A CA 1
ATOM 742 C C . VAL A 1 99 ? 26.818 -2.644 -30.844 1.00 89.75 99 VAL A C 1
ATOM 744 O O . VAL A 1 99 ? 25.863 -2.108 -31.411 1.00 89.75 99 VAL A O 1
ATOM 747 N N . VAL A 1 100 ? 27.505 -2.063 -29.869 1.00 90.75 100 VAL A N 1
ATOM 748 C CA . VAL A 1 100 ? 27.229 -0.728 -29.341 1.00 90.75 100 VAL A CA 1
ATOM 749 C C . VAL A 1 100 ? 28.346 0.207 -29.765 1.00 90.75 100 VAL A C 1
ATOM 751 O O . VAL A 1 100 ? 29.520 -0.135 -29.657 1.00 90.75 100 VAL A O 1
ATOM 754 N N . LYS A 1 101 ? 27.975 1.387 -30.257 1.00 92.62 101 LYS A N 1
ATOM 755 C CA . LYS A 1 101 ? 28.877 2.508 -30.492 1.00 92.62 101 LYS A CA 1
ATOM 756 C C . LYS A 1 101 ? 28.754 3.499 -29.344 1.00 92.62 101 LYS A C 1
ATOM 758 O O . LYS A 1 101 ? 27.676 4.056 -29.157 1.00 92.62 101 LYS A O 1
ATOM 763 N N . TYR A 1 102 ? 29.839 3.737 -28.624 1.00 90.81 102 TYR A N 1
ATOM 764 C CA . TYR A 1 102 ? 29.880 4.665 -27.497 1.00 90.81 102 TYR A CA 1
ATOM 765 C C . TYR A 1 102 ? 29.854 6.126 -27.953 1.00 90.81 102 TYR A C 1
ATOM 767 O O . TYR A 1 102 ? 30.413 6.471 -28.997 1.00 90.81 102 TYR A O 1
ATOM 775 N N . ASP A 1 103 ? 29.206 6.992 -27.174 1.00 85.56 103 ASP A N 1
ATOM 776 C CA . ASP A 1 103 ? 29.101 8.421 -27.493 1.00 85.56 103 ASP A CA 1
ATOM 777 C C . ASP A 1 103 ? 30.384 9.203 -27.144 1.00 85.56 103 ASP A C 1
ATOM 779 O O . ASP A 1 103 ? 30.690 10.191 -27.813 1.00 85.56 103 ASP A O 1
ATOM 783 N N . ASP A 1 104 ? 31.149 8.754 -26.140 1.00 82.75 104 ASP A N 1
ATOM 784 C CA . ASP A 1 104 ? 32.331 9.464 -25.623 1.00 82.75 104 ASP A CA 1
ATOM 785 C C . ASP A 1 104 ? 33.539 9.408 -26.569 1.00 82.75 104 ASP A C 1
ATOM 787 O O . ASP A 1 104 ? 34.185 10.423 -26.841 1.00 82.75 104 ASP A O 1
ATOM 791 N N . ASP A 1 105 ? 33.860 8.218 -27.076 1.00 83.12 105 ASP A N 1
ATOM 792 C CA . ASP A 1 105 ? 35.067 7.963 -27.868 1.00 83.12 105 ASP A CA 1
ATOM 793 C C . ASP A 1 105 ? 34.771 7.408 -29.272 1.00 83.12 105 ASP A C 1
ATOM 795 O O . ASP A 1 105 ? 35.693 7.165 -30.054 1.00 83.12 105 ASP A O 1
ATOM 799 N N . ALA A 1 106 ? 33.487 7.242 -29.615 1.00 83.19 106 ALA A N 1
ATOM 800 C CA . ALA A 1 106 ? 33.016 6.613 -30.848 1.00 83.19 106 ALA A CA 1
ATOM 801 C C . ALA A 1 106 ? 33.527 5.175 -31.070 1.00 83.19 106 ALA A C 1
ATOM 803 O O . ALA A 1 106 ? 33.407 4.664 -32.192 1.00 83.19 106 ALA A O 1
ATOM 804 N N . SER A 1 107 ? 34.060 4.523 -30.030 1.00 86.12 107 SER A N 1
ATOM 805 C CA . SER A 1 107 ? 34.468 3.122 -30.063 1.00 86.12 107 SER A CA 1
ATOM 806 C C . SER A 1 107 ? 33.255 2.223 -30.257 1.00 86.12 107 SER A C 1
ATOM 808 O O . SER A 1 107 ? 32.136 2.557 -29.867 1.00 86.12 107 SER A O 1
ATOM 810 N N . ILE A 1 108 ? 33.480 1.072 -30.884 1.00 89.94 108 ILE A N 1
ATOM 811 C CA . ILE A 1 108 ? 32.457 0.054 -31.107 1.00 89.94 108 ILE A CA 1
ATOM 812 C C . ILE A 1 108 ? 32.847 -1.230 -30.389 1.00 89.94 108 ILE A C 1
ATOM 814 O O . ILE A 1 108 ? 33.979 -1.693 -30.521 1.00 89.94 108 ILE A O 1
ATOM 818 N N . GLU A 1 109 ? 31.908 -1.820 -29.658 1.00 89.25 109 GLU A N 1
ATOM 819 C CA . GLU A 1 109 ? 32.128 -3.066 -28.928 1.00 89.25 109 GLU A CA 1
ATOM 820 C C . GLU A 1 109 ? 30.924 -4.000 -29.073 1.00 89.25 109 GLU A C 1
ATOM 822 O O . GLU A 1 109 ? 29.771 -3.569 -29.048 1.00 89.25 109 GLU A O 1
ATOM 827 N N . SER A 1 110 ? 31.191 -5.295 -29.259 1.00 89.12 110 SER A N 1
ATOM 828 C CA . SER A 1 110 ? 30.162 -6.335 -29.297 1.00 89.12 110 SER A CA 1
ATOM 829 C C . SER A 1 110 ? 29.967 -6.920 -27.904 1.00 89.12 110 SER A C 1
ATOM 831 O O . SER A 1 110 ? 30.882 -7.546 -27.366 1.00 89.12 110 SER A O 1
ATOM 833 N N . LEU A 1 111 ? 28.770 -6.770 -27.346 1.00 87.19 111 LEU A N 1
ATOM 834 C CA . LEU A 1 111 ? 28.451 -7.201 -25.990 1.00 87.19 111 LEU A CA 1
ATOM 835 C C . LEU A 1 111 ? 27.241 -8.132 -25.982 1.00 87.19 111 LEU A C 1
ATOM 837 O O . LEU A 1 111 ? 26.375 -8.085 -26.859 1.00 87.19 111 LEU A O 1
ATOM 841 N N . THR A 1 112 ? 27.183 -8.999 -24.974 1.00 85.81 112 THR A N 1
ATOM 842 C CA . THR A 1 112 ? 25.977 -9.779 -24.679 1.00 85.81 112 THR A CA 1
ATOM 843 C C . THR A 1 112 ? 24.900 -8.872 -24.097 1.00 85.81 112 THR A C 1
ATOM 845 O O . THR A 1 112 ? 25.217 -7.862 -23.468 1.00 85.81 112 THR A O 1
ATOM 848 N N . LEU A 1 113 ? 23.628 -9.243 -24.256 1.00 80.19 113 LEU A N 1
ATOM 849 C CA . LEU A 1 113 ? 22.521 -8.421 -23.753 1.00 80.19 113 LEU A CA 1
ATOM 850 C C . LEU A 1 113 ? 22.579 -8.169 -22.239 1.00 80.19 113 LEU A C 1
ATOM 852 O O . LEU A 1 113 ? 22.161 -7.111 -21.794 1.00 80.19 113 LEU A O 1
ATOM 856 N N . ASP A 1 114 ? 23.162 -9.076 -21.450 1.00 82.44 114 ASP A N 1
ATOM 857 C CA . ASP A 1 114 ? 23.367 -8.875 -20.006 1.00 82.44 114 ASP A CA 1
ATOM 858 C C . ASP A 1 114 ? 24.280 -7.682 -19.665 1.00 82.44 114 ASP A C 1
ATOM 860 O O . ASP A 1 114 ? 24.247 -7.171 -18.547 1.00 82.44 114 ASP A O 1
ATOM 864 N N . ASN A 1 115 ? 25.096 -7.235 -20.623 1.00 85.19 115 ASN A N 1
ATOM 865 C CA . ASN A 1 115 ? 26.019 -6.108 -20.489 1.00 85.19 115 ASN A CA 1
ATOM 866 C C . ASN A 1 115 ? 25.501 -4.830 -21.164 1.00 85.19 115 ASN A C 1
ATOM 868 O O . ASN A 1 115 ? 26.245 -3.853 -21.268 1.00 85.19 115 ASN A O 1
ATOM 872 N N . ILE A 1 116 ? 24.248 -4.834 -21.625 1.00 83.75 116 ILE A N 1
ATOM 873 C CA . ILE A 1 116 ? 23.604 -3.718 -22.314 1.00 83.75 116 ILE A CA 1
ATOM 874 C C . ILE A 1 116 ? 22.295 -3.398 -21.593 1.00 83.75 116 ILE A C 1
ATOM 876 O O . ILE A 1 116 ? 21.470 -4.271 -21.335 1.00 83.75 116 ILE A O 1
ATOM 880 N N . ARG A 1 117 ? 22.090 -2.128 -21.262 1.00 84.31 117 ARG A N 1
ATOM 881 C CA . ARG A 1 117 ? 20.885 -1.624 -20.600 1.00 84.31 117 ARG A CA 1
ATOM 882 C C . ARG A 1 117 ? 20.207 -0.622 -21.519 1.00 84.31 117 ARG A C 1
ATOM 884 O O . ARG A 1 117 ? 20.876 0.243 -22.074 1.00 84.31 117 ARG A O 1
ATOM 891 N N . SER A 1 118 ? 18.893 -0.726 -21.692 1.00 75.25 118 SER A N 1
ATOM 892 C CA . SER A 1 118 ? 18.138 0.268 -22.458 1.00 75.25 118 SER A CA 1
ATOM 893 C C . SER A 1 118 ? 18.235 1.626 -21.776 1.00 75.25 118 SER A C 1
ATOM 895 O O . SER A 1 118 ? 17.833 1.769 -20.623 1.00 75.25 118 SER A O 1
ATOM 897 N N . LEU A 1 119 ? 18.733 2.624 -22.502 1.00 70.69 119 LEU A N 1
ATOM 898 C CA . LEU A 1 119 ? 18.664 4.011 -22.079 1.00 70.69 119 LEU A CA 1
ATOM 899 C C . LEU A 1 119 ? 17.330 4.521 -22.615 1.00 70.69 119 LEU A C 1
ATOM 901 O O . LEU A 1 119 ? 17.235 4.919 -23.777 1.00 70.69 119 LEU A O 1
ATOM 905 N N . GLU A 1 120 ? 16.266 4.387 -21.816 1.00 54.41 120 GLU A N 1
ATOM 906 C CA . GLU A 1 120 ? 14.944 4.883 -22.195 1.00 54.41 120 GLU A CA 1
ATOM 907 C C . GLU A 1 120 ? 15.064 6.370 -22.551 1.00 54.41 120 GLU A C 1
ATOM 909 O O . GLU A 1 120 ? 15.163 7.238 -21.688 1.00 54.41 120 GLU A O 1
ATOM 914 N N . VAL A 1 121 ? 15.024 6.687 -23.848 1.00 42.50 121 VAL A N 1
ATOM 915 C CA . VAL A 1 121 ? 14.551 8.000 -24.261 1.00 42.50 121 VAL A CA 1
ATOM 916 C C . VAL A 1 121 ? 13.049 7.936 -24.053 1.00 42.50 121 VAL A C 1
ATOM 918 O O . VAL A 1 121 ? 12.319 7.414 -24.901 1.00 42.50 121 VAL A O 1
ATOM 921 N N . ALA A 1 122 ? 12.601 8.434 -22.900 1.00 39.38 122 ALA A N 1
ATOM 922 C CA . ALA A 1 122 ? 11.223 8.849 -22.712 1.00 39.38 122 ALA A CA 1
ATOM 923 C C . ALA A 1 122 ? 10.785 9.569 -23.993 1.00 39.38 122 ALA A C 1
ATOM 925 O O . ALA A 1 122 ? 11.491 10.441 -24.505 1.00 39.38 122 ALA A O 1
ATOM 926 N N . THR A 1 123 ? 9.684 9.105 -24.582 1.00 34.69 123 THR A N 1
ATOM 927 C CA . THR A 1 123 ? 9.160 9.615 -25.849 1.00 34.69 123 THR A CA 1
ATOM 928 C C . THR A 1 123 ? 9.092 11.139 -25.779 1.00 34.69 123 THR A C 1
ATOM 930 O O . THR A 1 123 ? 8.261 11.698 -25.071 1.00 34.69 123 THR A O 1
ATOM 933 N N . GLN A 1 124 ? 10.002 11.804 -26.493 1.00 37.50 124 GLN A N 1
ATOM 934 C CA . GLN A 1 124 ? 10.128 13.254 -26.486 1.00 37.50 124 GLN A CA 1
ATOM 935 C C . GLN A 1 124 ? 8.895 13.858 -27.160 1.00 37.50 124 GLN A C 1
ATOM 937 O O . GLN A 1 124 ? 8.788 13.888 -28.388 1.00 37.50 124 GLN A O 1
ATOM 942 N N . THR A 1 125 ? 7.959 14.383 -26.372 1.00 30.39 125 THR A N 1
ATOM 943 C CA . THR A 1 125 ? 7.076 15.446 -26.849 1.00 30.39 125 THR A CA 1
ATOM 944 C C . THR A 1 125 ? 7.938 16.685 -27.055 1.00 30.39 125 THR A C 1
ATOM 946 O O . THR A 1 125 ? 8.308 17.368 -26.105 1.00 30.39 125 THR A O 1
ATOM 949 N N . VAL A 1 126 ? 8.311 16.950 -28.306 1.00 38.06 126 VAL A N 1
ATOM 950 C CA . VAL A 1 126 ? 9.090 18.133 -28.683 1.00 38.06 126 VAL A CA 1
ATOM 951 C C . VAL A 1 126 ? 8.230 19.387 -28.489 1.00 38.06 126 VAL A C 1
ATOM 953 O O . VAL A 1 126 ? 7.403 19.722 -29.338 1.00 38.06 126 VAL A O 1
ATOM 956 N N . THR A 1 127 ? 8.449 20.112 -27.393 1.00 34.62 127 THR A N 1
ATOM 957 C CA . THR A 1 127 ? 8.118 21.540 -27.274 1.00 34.62 127 THR A CA 1
ATOM 958 C C . THR A 1 127 ? 9.396 22.372 -27.395 1.00 34.62 127 THR A C 1
ATOM 960 O O . THR A 1 127 ? 10.485 21.917 -27.069 1.00 34.62 127 THR A O 1
ATOM 963 N N . LYS A 1 128 ? 9.273 23.575 -27.960 1.00 42.09 128 LYS A N 1
ATOM 964 C CA . LYS A 1 128 ? 10.345 24.355 -28.607 1.00 42.09 128 LYS A CA 1
ATOM 965 C C . LYS A 1 128 ? 11.418 24.981 -27.699 1.00 42.09 128 LYS A C 1
ATOM 967 O O . LYS A 1 128 ? 12.206 25.770 -28.207 1.00 42.09 128 LYS A O 1
ATOM 972 N N . ASP A 1 129 ? 11.529 24.592 -26.436 1.00 42.12 129 ASP A N 1
ATOM 973 C CA . ASP A 1 129 ? 12.468 25.198 -25.488 1.00 42.12 129 ASP A CA 1
ATOM 974 C C . ASP A 1 129 ? 13.187 24.123 -24.660 1.00 42.12 129 ASP A C 1
ATOM 976 O O . ASP A 1 129 ? 12.842 23.869 -23.515 1.00 42.12 129 ASP A O 1
ATOM 980 N N . GLY A 1 130 ? 14.205 23.500 -25.265 1.00 46.00 130 GLY A N 1
ATOM 981 C CA . GLY A 1 130 ? 15.208 22.673 -24.579 1.00 46.00 130 GLY A CA 1
ATOM 982 C C . GLY A 1 130 ? 14.738 21.305 -24.043 1.00 46.00 130 GLY A C 1
ATOM 983 O O . GLY A 1 130 ? 13.549 21.081 -23.827 1.00 46.00 130 GLY A O 1
ATOM 984 N N . PRO A 1 131 ? 15.668 20.350 -23.844 1.00 44.09 131 PRO A N 1
ATOM 985 C CA . PRO A 1 131 ? 15.372 19.106 -23.145 1.00 44.09 131 PRO A CA 1
ATOM 986 C C . PRO A 1 131 ? 15.266 19.398 -21.645 1.00 44.09 131 PRO A C 1
ATOM 988 O O . PRO A 1 131 ? 16.275 19.594 -20.973 1.00 44.09 131 PRO A O 1
ATOM 991 N N . MET A 1 132 ? 14.041 19.463 -21.135 1.00 45.25 132 MET A N 1
ATOM 992 C CA . MET A 1 132 ? 13.781 19.451 -19.698 1.00 45.25 132 MET A CA 1
ATOM 993 C C . MET A 1 132 ? 13.969 18.009 -19.209 1.00 45.25 132 MET A C 1
ATOM 995 O O . MET A 1 132 ? 13.464 17.081 -19.843 1.00 45.25 132 MET A O 1
ATOM 999 N N . SER A 1 133 ? 14.745 17.804 -18.143 1.00 45.56 133 SER A N 1
ATOM 1000 C CA . SER A 1 133 ? 14.865 16.485 -17.506 1.00 45.56 133 SER A CA 1
ATOM 1001 C C . SER A 1 133 ? 13.484 16.044 -16.996 1.00 45.56 133 SER A C 1
ATOM 1003 O O . SER A 1 133 ? 12.704 16.894 -16.565 1.00 45.56 133 SER A O 1
ATOM 1005 N N . ASP A 1 134 ? 13.166 14.743 -16.997 1.00 45.25 134 ASP A N 1
ATOM 1006 C CA . ASP A 1 134 ? 11.886 14.214 -16.472 1.00 45.25 134 ASP A CA 1
ATOM 1007 C C . ASP A 1 134 ? 11.613 14.684 -15.029 1.00 45.25 134 ASP A C 1
ATOM 1009 O O . ASP A 1 134 ? 10.466 14.907 -14.644 1.00 45.25 134 ASP A O 1
ATOM 1013 N N . SER A 1 135 ? 12.676 14.936 -14.256 1.00 42.56 135 SER A N 1
ATOM 1014 C CA . SER A 1 135 ? 12.618 15.508 -12.903 1.00 42.56 135 SER A CA 1
ATOM 1015 C C . SER A 1 135 ? 12.129 16.960 -12.844 1.00 42.56 135 SER A C 1
ATOM 1017 O O . SER A 1 135 ? 11.715 17.434 -11.793 1.00 42.56 135 SER A O 1
ATOM 1019 N N . GLU A 1 136 ? 12.240 17.699 -13.944 1.00 44.25 136 GLU A N 1
ATOM 1020 C CA . GLU A 1 136 ? 11.850 19.106 -14.050 1.00 44.25 136 GLU A CA 1
ATOM 1021 C C . GLU A 1 136 ? 10.479 19.263 -14.735 1.00 44.25 136 GLU A C 1
ATOM 1023 O O . GLU A 1 136 ? 9.763 20.223 -14.452 1.00 44.25 136 GLU A O 1
ATOM 1028 N N . ALA A 1 137 ? 10.084 18.311 -15.593 1.00 51.94 137 ALA A N 1
ATOM 1029 C CA . ALA A 1 137 ? 8.759 18.270 -16.219 1.00 51.94 137 ALA A CA 1
ATOM 1030 C C . ALA A 1 137 ? 7.664 17.764 -15.260 1.00 51.94 137 ALA A C 1
ATOM 1032 O O . ALA A 1 137 ? 6.533 18.254 -15.291 1.00 51.94 137 ALA A O 1
ATOM 1033 N N . LEU A 1 138 ? 8.008 16.822 -14.377 1.00 47.56 138 LEU A N 1
ATOM 1034 C CA . LEU A 1 138 ? 7.185 16.392 -13.246 1.00 47.56 138 LEU A CA 1
ATOM 1035 C C . LEU A 1 138 ? 7.582 17.237 -12.039 1.00 47.56 138 LEU A C 1
ATOM 1037 O O . LEU A 1 138 ? 8.329 16.796 -11.172 1.00 47.56 138 LEU A O 1
ATOM 1041 N N . GLY A 1 139 ? 7.196 18.511 -12.072 1.00 40.44 139 GLY A N 1
ATOM 1042 C CA . GLY A 1 139 ? 7.653 19.497 -11.105 1.00 40.44 139 GLY A CA 1
ATOM 1043 C C . GLY A 1 139 ? 7.477 19.025 -9.667 1.00 40.44 139 GLY A C 1
ATOM 1044 O O . GLY A 1 139 ? 6.352 18.869 -9.221 1.00 40.44 139 GLY A O 1
ATOM 1045 N N . PHE A 1 140 ? 8.603 18.911 -8.958 1.00 36.28 140 PHE A N 1
ATOM 1046 C CA . PHE A 1 140 ? 8.694 18.592 -7.536 1.00 36.28 140 PHE A CA 1
ATOM 1047 C C . PHE A 1 140 ? 8.114 17.217 -7.181 1.00 36.28 140 PHE A C 1
ATOM 1049 O O . PHE A 1 140 ? 7.202 16.696 -7.809 1.00 36.28 140 PHE A O 1
ATOM 1056 N N . GLU A 1 141 ? 8.668 16.588 -6.151 1.00 42.69 141 GLU A N 1
ATOM 1057 C CA . GLU A 1 141 ? 8.003 15.447 -5.534 1.00 42.69 141 GLU A CA 1
ATOM 1058 C C . GLU A 1 141 ? 6.567 15.891 -5.221 1.00 42.69 141 GLU A C 1
ATOM 1060 O O . GLU A 1 141 ? 6.393 16.861 -4.479 1.00 42.69 141 GLU A O 1
ATOM 1065 N N . ASN A 1 142 ? 5.556 15.265 -5.840 1.00 46.12 142 ASN A N 1
ATOM 1066 C CA . ASN A 1 142 ? 4.155 15.509 -5.509 1.00 46.12 142 ASN A CA 1
ATOM 1067 C C . ASN A 1 142 ? 3.979 15.140 -4.031 1.00 46.12 142 ASN A C 1
ATOM 1069 O O . ASN A 1 142 ? 3.648 14.010 -3.684 1.00 46.12 142 ASN A O 1
ATOM 1073 N N . MET A 1 143 ? 4.208 16.100 -3.132 1.00 44.41 143 MET A N 1
ATOM 1074 C CA . MET A 1 143 ? 3.887 15.967 -1.711 1.00 44.41 143 MET A CA 1
ATOM 1075 C C . MET A 1 143 ? 2.381 15.736 -1.510 1.00 44.41 143 MET A C 1
ATOM 1077 O O . MET A 1 143 ? 1.977 15.307 -0.433 1.00 44.41 143 MET A O 1
ATOM 1081 N N . ASP A 1 144 ? 1.581 15.969 -2.555 1.00 48.25 144 ASP A N 1
ATOM 1082 C CA . ASP A 1 144 ? 0.145 15.715 -2.640 1.00 48.25 144 ASP A CA 1
ATOM 1083 C C . ASP A 1 144 ? -0.208 14.212 -2.727 1.00 48.25 144 ASP A C 1
ATOM 1085 O O . ASP A 1 144 ? -1.350 13.840 -2.467 1.00 48.25 144 ASP A O 1
ATOM 1089 N N . GLU A 1 145 ? 0.753 13.336 -3.060 1.00 51.34 145 GLU A N 1
ATOM 1090 C CA . GLU A 1 145 ? 0.568 11.871 -3.112 1.00 51.34 145 GLU A CA 1
ATOM 1091 C C . GLU A 1 145 ? 1.039 11.154 -1.840 1.00 51.34 145 GLU A C 1
ATOM 1093 O O . GLU A 1 145 ? 0.859 9.942 -1.697 1.00 51.34 145 GLU A O 1
ATOM 1098 N N . LYS A 1 146 ? 1.639 11.875 -0.887 1.00 56.12 146 LYS A N 1
ATOM 1099 C CA . LYS A 1 146 ? 2.095 11.259 0.355 1.00 56.12 146 LYS A CA 1
ATOM 1100 C C . LYS A 1 146 ? 0.884 10.957 1.234 1.00 56.12 146 LYS A C 1
ATOM 1102 O O . LYS A 1 146 ? 0.295 11.875 1.805 1.00 56.12 146 LYS A O 1
ATOM 1107 N N . CYS A 1 147 ? 0.518 9.679 1.358 1.00 65.00 147 CYS A N 1
ATOM 1108 C CA . CYS A 1 147 ? -0.532 9.289 2.294 1.00 65.00 147 CYS A CA 1
ATOM 1109 C C . CYS A 1 147 ? -0.157 9.786 3.689 1.00 65.00 147 CYS A C 1
ATOM 1111 O O . CYS A 1 147 ? 0.953 9.568 4.176 1.00 65.00 147 CYS A O 1
ATOM 1113 N N . LEU A 1 148 ? -1.085 10.511 4.309 1.00 75.44 148 LEU A N 1
ATOM 1114 C CA . LEU A 1 148 ? -0.867 11.166 5.600 1.00 75.44 148 LEU A CA 1
ATOM 1115 C C . LEU A 1 148 ? -0.623 10.157 6.729 1.00 75.44 148 LEU A C 1
ATOM 1117 O O . LEU A 1 148 ? -0.064 10.510 7.767 1.00 75.44 148 LEU A O 1
ATOM 1121 N N . PHE A 1 149 ? -1.005 8.904 6.497 1.00 84.81 149 PHE A N 1
ATOM 1122 C CA . PHE A 1 149 ? -0.806 7.784 7.390 1.00 84.81 149 PHE A CA 1
ATOM 1123 C C . PHE A 1 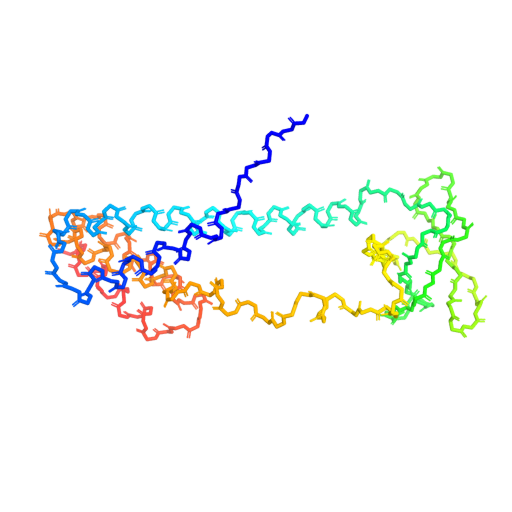149 ? -0.075 6.654 6.663 1.00 84.81 149 PHE A C 1
ATOM 1125 O O . PHE A 1 149 ? -0.387 6.334 5.519 1.00 84.81 149 PHE A O 1
ATOM 1132 N N . GLU A 1 150 ? 0.862 6.024 7.367 1.00 89.69 150 GLU A N 1
ATOM 1133 C CA . GLU A 1 150 ? 1.493 4.778 6.923 1.00 89.69 150 GLU A CA 1
ATOM 1134 C C . GLU A 1 150 ? 0.526 3.605 7.148 1.00 89.69 150 GLU A C 1
ATOM 1136 O O . GLU A 1 150 ? -0.197 3.598 8.150 1.00 89.69 150 GLU A O 1
ATOM 1141 N N . ALA A 1 151 ? 0.545 2.577 6.293 1.00 91.62 151 ALA A N 1
ATOM 1142 C CA . ALA A 1 151 ? -0.405 1.456 6.355 1.00 91.62 151 ALA A CA 1
ATOM 1143 C C . ALA A 1 151 ? -0.484 0.799 7.748 1.00 91.62 151 ALA A C 1
ATOM 1145 O O . ALA A 1 151 ? -1.572 0.511 8.253 1.00 91.62 151 ALA A O 1
ATOM 1146 N N . TYR A 1 152 ? 0.655 0.638 8.433 1.00 92.69 152 TYR A N 1
ATOM 1147 C CA . TYR A 1 152 ? 0.691 0.074 9.785 1.00 92.69 152 TYR A CA 1
ATOM 1148 C C . TYR A 1 152 ? -0.074 0.924 10.820 1.00 92.69 152 TYR A C 1
ATOM 1150 O O . TYR A 1 152 ? -0.580 0.397 11.810 1.00 92.69 152 TYR A O 1
ATOM 1158 N N . GLN A 1 153 ? -0.166 2.242 10.614 1.00 94.25 153 GLN A N 1
ATOM 1159 C CA . GLN A 1 153 ? -0.895 3.150 11.501 1.00 94.25 153 GLN A CA 1
ATOM 1160 C C . GLN A 1 153 ? -2.404 2.996 11.321 1.00 94.25 153 GLN A C 1
ATOM 1162 O O . GLN A 1 153 ? -3.121 2.940 12.319 1.00 94.25 153 GLN A O 1
ATOM 1167 N N . LEU A 1 154 ? -2.886 2.880 10.076 1.00 94.50 154 LEU A N 1
ATOM 1168 C CA . LEU A 1 154 ? -4.302 2.602 9.817 1.00 94.50 154 LEU A CA 1
ATOM 1169 C C . LEU A 1 154 ? -4.696 1.217 10.344 1.00 94.50 154 LEU A C 1
ATOM 1171 O O . LEU A 1 154 ? -5.744 1.098 10.974 1.00 94.50 154 LEU A O 1
ATOM 1175 N N . LYS A 1 155 ? -3.843 0.194 10.171 1.00 95.81 155 LYS A N 1
ATOM 1176 C CA . LYS A 1 155 ? -4.079 -1.161 10.709 1.00 95.81 155 LYS A CA 1
ATOM 1177 C C . LYS A 1 155 ? -4.221 -1.151 12.232 1.00 95.81 155 LYS A C 1
ATOM 1179 O O . LYS A 1 155 ? -5.164 -1.737 12.757 1.00 95.81 155 LYS A O 1
ATOM 1184 N N . ALA A 1 156 ? -3.356 -0.423 12.942 1.00 95.69 156 ALA A N 1
ATOM 1185 C CA . ALA A 1 156 ? -3.469 -0.270 14.394 1.00 95.69 156 ALA A CA 1
ATOM 1186 C C . ALA A 1 156 ? -4.765 0.453 14.814 1.00 95.69 156 ALA A C 1
ATOM 1188 O O . ALA A 1 156 ? -5.441 0.000 15.735 1.00 95.69 156 ALA A O 1
ATOM 1189 N N . LYS A 1 157 ? -5.152 1.533 14.118 1.00 94.88 157 LYS A N 1
ATOM 1190 C CA . LYS A 1 157 ? -6.420 2.246 14.376 1.00 94.88 157 LYS A CA 1
ATOM 1191 C C . LYS A 1 157 ? -7.639 1.346 14.138 1.00 94.88 157 LYS A C 1
ATOM 1193 O O . LYS A 1 157 ? -8.556 1.315 14.957 1.00 94.88 157 LYS A O 1
ATOM 1198 N N . LEU A 1 158 ? -7.634 0.572 13.051 1.00 96.06 158 LEU A N 1
ATOM 1199 C CA . LEU A 1 158 ? -8.698 -0.384 12.747 1.00 96.06 158 LEU A CA 1
ATOM 1200 C C . LEU A 1 158 ? -8.777 -1.477 13.819 1.00 96.06 158 LEU A C 1
ATOM 1202 O O . LEU A 1 158 ? -9.869 -1.812 14.272 1.00 96.06 158 LEU A O 1
ATOM 1206 N N . ALA A 1 159 ? -7.631 -1.985 14.276 1.00 95.88 159 ALA A N 1
ATOM 1207 C CA . ALA A 1 159 ? -7.563 -2.973 15.345 1.00 95.88 159 ALA A CA 1
ATOM 1208 C C . ALA A 1 159 ? -8.185 -2.463 16.656 1.00 95.88 159 ALA A C 1
ATOM 1210 O O . ALA A 1 159 ? -8.944 -3.187 17.303 1.00 95.88 159 ALA A O 1
ATOM 1211 N N . GLU A 1 160 ? -7.920 -1.209 17.036 1.00 94.88 160 GLU A N 1
ATOM 1212 C CA . GLU A 1 160 ? -8.521 -0.590 18.225 1.00 94.88 160 GLU A CA 1
ATOM 1213 C C . GLU A 1 160 ? -10.053 -0.529 18.128 1.00 94.88 160 GLU A C 1
ATOM 1215 O O . GLU A 1 160 ? -10.750 -0.892 19.081 1.00 94.88 160 GLU A O 1
ATOM 1220 N N . LEU A 1 161 ? -10.588 -0.137 16.968 1.00 94.12 161 LEU A N 1
ATOM 1221 C CA . LEU A 1 161 ? -12.035 -0.098 16.741 1.00 94.12 161 LEU A CA 1
ATOM 1222 C C . LEU A 1 161 ? -12.652 -1.500 16.744 1.00 94.12 161 LEU A C 1
ATOM 1224 O O . LEU A 1 161 ? -13.643 -1.735 17.436 1.00 94.12 161 LEU A O 1
ATOM 1228 N N . LYS A 1 162 ? -12.034 -2.462 16.054 1.00 94.69 162 LYS A N 1
ATOM 1229 C CA . LYS A 1 162 ? -12.504 -3.853 16.033 1.00 94.69 162 LYS A CA 1
ATOM 1230 C C . LYS A 1 162 ? -12.504 -4.478 17.429 1.00 94.69 162 LYS A C 1
ATOM 1232 O O . LYS A 1 162 ? -13.471 -5.141 17.804 1.00 94.69 162 LYS A O 1
ATOM 1237 N N . SER A 1 163 ? -11.483 -4.204 18.245 1.00 94.56 163 SER A N 1
ATOM 1238 C CA . SER A 1 163 ? -11.433 -4.638 19.648 1.00 94.56 163 SER A CA 1
ATOM 1239 C C . SER A 1 163 ? -12.593 -4.046 20.460 1.00 94.56 163 SER A C 1
ATOM 1241 O O . SER A 1 163 ? -13.292 -4.782 21.156 1.00 94.56 163 SER A O 1
ATOM 1243 N N . LYS A 1 164 ? -12.889 -2.748 20.296 1.00 93.56 164 LYS A N 1
ATOM 1244 C CA . LYS A 1 164 ? -14.036 -2.081 20.943 1.00 93.56 164 LYS A CA 1
ATOM 1245 C C . LYS A 1 164 ? -15.387 -2.695 20.549 1.00 93.56 164 LYS A C 1
ATOM 1247 O O . LYS A 1 164 ? -16.310 -2.711 21.363 1.00 93.56 164 LYS A O 1
ATOM 1252 N N . HIS A 1 165 ? -15.493 -3.230 19.334 1.00 93.19 165 HIS A N 1
ATOM 1253 C CA . HIS A 1 165 ? -16.681 -3.916 18.815 1.00 93.19 165 HIS A CA 1
ATOM 1254 C C . HIS A 1 165 ? -16.717 -5.430 19.110 1.00 93.19 165 HIS A C 1
ATOM 1256 O O . HIS A 1 165 ? -17.595 -6.134 18.611 1.00 93.19 165 HIS A O 1
ATOM 1262 N N . GLY A 1 166 ? -15.799 -5.948 19.935 1.00 91.81 166 GLY A N 1
ATOM 1263 C CA . GLY A 1 166 ? -15.759 -7.362 20.324 1.00 91.81 166 GLY A CA 1
ATOM 1264 C C . GLY A 1 166 ? -15.193 -8.299 19.251 1.00 91.81 166 GLY A C 1
ATOM 1265 O O . GLY A 1 166 ? -15.293 -9.517 19.383 1.00 91.81 166 GLY A O 1
ATOM 1266 N N . GLN A 1 167 ? -14.580 -7.760 18.195 1.00 92.31 167 GLN A N 1
ATOM 1267 C CA . GLN A 1 167 ? -13.879 -8.518 17.155 1.00 92.31 167 GLN A CA 1
ATOM 1268 C C . GLN A 1 167 ? -12.408 -8.742 17.550 1.00 92.31 167 GLN A C 1
ATOM 1270 O O . GLN A 1 167 ? -11.484 -8.412 16.809 1.00 92.31 167 GLN A O 1
ATOM 1275 N N . GLU A 1 168 ? -12.178 -9.296 18.742 1.00 93.62 168 GLU A N 1
ATOM 1276 C CA . GLU A 1 168 ? -10.846 -9.392 19.365 1.00 93.62 168 GLU A CA 1
ATOM 1277 C C . GLU A 1 168 ? -9.845 -10.210 18.536 1.00 93.62 168 GLU A C 1
ATOM 1279 O O . GLU A 1 168 ? -8.687 -9.823 18.415 1.00 93.62 168 GLU A O 1
ATOM 1284 N N . MET A 1 169 ? -10.294 -11.296 17.897 1.00 93.44 169 MET A N 1
ATOM 1285 C CA . MET A 1 169 ? -9.442 -12.126 17.034 1.00 93.44 169 MET A CA 1
ATOM 1286 C C . MET A 1 169 ? -8.921 -11.351 15.816 1.00 93.44 169 MET A C 1
ATOM 1288 O O . MET A 1 169 ? -7.759 -11.477 15.436 1.00 93.44 169 MET A O 1
ATOM 1292 N N . GLU A 1 170 ? -9.786 -10.549 15.199 1.00 94.19 170 GLU A N 1
ATOM 1293 C CA . GLU A 1 170 ? -9.439 -9.764 14.017 1.00 94.19 170 GLU A CA 1
ATOM 1294 C C . GLU A 1 170 ? -8.577 -8.557 14.397 1.00 94.19 170 GLU A C 1
ATOM 1296 O O . GLU A 1 170 ? -7.584 -8.271 13.735 1.00 94.19 170 GLU A O 1
ATOM 1301 N N . ALA A 1 171 ? -8.887 -7.922 15.529 1.00 95.38 171 ALA A N 1
ATOM 1302 C CA . ALA A 1 171 ? -8.058 -6.881 16.118 1.00 95.38 171 ALA A CA 1
ATOM 1303 C C . ALA A 1 171 ? -6.642 -7.380 16.451 1.00 95.38 171 ALA A C 1
ATOM 1305 O O . ALA A 1 171 ? -5.665 -6.719 16.109 1.00 95.38 171 ALA A O 1
ATOM 1306 N N . ALA A 1 172 ? -6.506 -8.563 17.060 1.00 96.19 172 ALA A N 1
ATOM 1307 C CA . ALA A 1 172 ? -5.202 -9.147 17.362 1.00 96.19 172 ALA A CA 1
ATOM 1308 C C . ALA A 1 172 ? -4.366 -9.369 16.093 1.00 96.19 172 ALA A C 1
ATOM 1310 O O . ALA A 1 172 ? -3.190 -9.010 16.064 1.00 96.19 172 ALA A O 1
ATOM 1311 N N . ARG A 1 173 ? -4.988 -9.903 15.032 1.00 96.19 173 ARG A N 1
ATOM 1312 C CA . ARG A 1 173 ? -4.335 -10.097 13.731 1.00 96.19 173 ARG A CA 1
ATOM 1313 C C . ARG A 1 173 ? -3.865 -8.772 13.128 1.00 96.19 173 ARG A C 1
ATOM 1315 O O . ARG A 1 173 ? -2.731 -8.679 12.674 1.00 96.19 173 ARG A O 1
ATOM 1322 N N . LEU A 1 174 ? -4.714 -7.747 13.145 1.00 96.19 174 LEU A N 1
ATOM 1323 C CA . LEU A 1 174 ? -4.364 -6.424 12.622 1.00 96.19 174 LEU A CA 1
ATOM 1324 C C . LEU A 1 174 ? -3.237 -5.756 13.420 1.00 96.19 174 LEU A C 1
ATOM 1326 O O . LEU A 1 174 ? -2.403 -5.073 12.833 1.00 96.19 174 LEU A O 1
ATOM 1330 N N . PHE A 1 175 ? -3.172 -5.958 14.739 1.00 97.31 175 PHE A N 1
ATOM 1331 C CA . PHE A 1 175 ? -2.049 -5.471 15.545 1.00 97.31 175 PHE A CA 1
ATOM 1332 C C . PHE A 1 175 ? -0.735 -6.188 15.230 1.00 97.31 175 PHE A C 1
ATOM 1334 O O . PHE A 1 175 ? 0.311 -5.542 15.223 1.00 97.31 175 PHE A O 1
ATOM 1341 N N . GLU A 1 176 ? -0.768 -7.494 14.964 1.00 96.12 176 GLU A N 1
ATOM 1342 C CA . GLU A 1 176 ? 0.413 -8.247 14.523 1.00 96.12 176 GLU A CA 1
ATOM 1343 C C . GLU A 1 176 ? 0.907 -7.732 13.165 1.00 96.12 176 GLU A C 1
ATOM 1345 O O . GLU A 1 176 ? 2.072 -7.370 13.019 1.00 96.12 176 GLU A O 1
ATOM 1350 N N . GLU A 1 177 ? -0.004 -7.552 12.211 1.00 95.50 177 GLU A N 1
ATOM 1351 C CA . GLU A 1 177 ? 0.319 -7.011 10.891 1.00 95.50 177 GLU A CA 1
ATOM 1352 C C . GLU A 1 177 ? 0.835 -5.562 10.955 1.00 95.50 177 GLU A C 1
ATOM 1354 O O . GLU A 1 177 ? 1.785 -5.187 10.265 1.00 95.50 177 GLU A O 1
ATOM 1359 N N . ALA A 1 178 ? 0.260 -4.738 11.836 1.00 95.75 178 ALA A N 1
ATOM 1360 C CA . ALA A 1 178 ? 0.772 -3.404 12.128 1.00 95.75 178 ALA A CA 1
ATOM 1361 C C . ALA A 1 178 ? 2.165 -3.446 12.777 1.00 95.75 178 ALA A C 1
ATOM 1363 O O . ALA A 1 178 ? 2.981 -2.550 12.546 1.00 95.75 178 ALA A O 1
ATOM 1364 N N . ALA A 1 179 ? 2.461 -4.456 13.598 1.00 96.25 179 ALA A N 1
ATOM 1365 C CA . ALA A 1 179 ? 3.782 -4.621 14.187 1.00 96.25 179 ALA A CA 1
ATOM 1366 C C . ALA A 1 179 ? 4.825 -4.951 13.114 1.00 96.25 179 ALA A C 1
ATOM 1368 O O . ALA A 1 179 ? 5.869 -4.298 13.072 1.00 96.25 179 ALA A O 1
ATOM 1369 N N . ASP A 1 180 ? 4.513 -5.893 12.225 1.00 95.25 180 ASP A N 1
ATOM 1370 C CA . ASP A 1 180 ? 5.383 -6.305 11.123 1.00 95.25 180 ASP A CA 1
ATOM 1371 C C . ASP A 1 180 ? 5.643 -5.155 10.146 1.00 95.25 180 ASP A C 1
ATOM 1373 O O . ASP A 1 180 ? 6.800 -4.854 9.835 1.00 95.25 180 ASP A O 1
ATOM 1377 N N . GLY A 1 181 ? 4.589 -4.438 9.738 1.00 92.25 181 GLY A N 1
ATOM 1378 C CA . GLY A 1 181 ? 4.717 -3.245 8.897 1.00 92.25 181 GLY A CA 1
ATOM 1379 C C . GLY A 1 181 ? 5.590 -2.173 9.555 1.00 92.25 181 GLY A C 1
ATOM 1380 O O . GLY A 1 181 ? 6.527 -1.657 8.950 1.00 92.25 181 GLY A O 1
ATOM 1381 N N . ALA A 1 182 ? 5.380 -1.911 10.849 1.00 92.56 182 ALA A N 1
ATOM 1382 C CA . ALA A 1 182 ? 6.222 -0.983 11.597 1.00 92.56 182 ALA A CA 1
ATOM 1383 C C . ALA A 1 182 ? 7.687 -1.453 11.702 1.00 92.56 182 ALA A C 1
ATOM 1385 O O . ALA A 1 182 ? 8.585 -0.610 11.738 1.00 92.56 182 ALA A O 1
ATOM 1386 N N . MET A 1 183 ? 7.970 -2.761 11.764 1.00 93.44 183 MET A N 1
ATOM 1387 C CA . MET A 1 183 ? 9.350 -3.268 11.729 1.00 93.44 183 MET A CA 1
ATOM 1388 C C . MET A 1 183 ? 10.002 -3.027 10.371 1.00 93.44 183 MET A C 1
ATOM 1390 O O . MET A 1 183 ? 11.145 -2.564 10.338 1.00 93.44 183 MET A O 1
ATOM 1394 N N . ASN A 1 184 ? 9.278 -3.299 9.282 1.00 89.94 184 ASN A N 1
ATOM 1395 C CA . ASN A 1 184 ? 9.749 -3.075 7.917 1.00 89.94 184 ASN A CA 1
ATOM 1396 C C . ASN A 1 184 ? 10.115 -1.598 7.681 1.00 89.94 184 ASN A C 1
ATOM 1398 O O . ASN A 1 184 ? 11.161 -1.298 7.108 1.00 89.94 184 ASN A O 1
ATOM 1402 N N . ASP A 1 185 ? 9.339 -0.681 8.263 1.00 87.50 185 ASP A N 1
ATOM 1403 C CA . ASP A 1 185 ? 9.558 0.769 8.171 1.00 87.50 185 ASP A CA 1
ATOM 1404 C C . ASP A 1 185 ? 10.585 1.310 9.191 1.00 87.50 185 ASP A C 1
ATOM 1406 O O . ASP A 1 185 ? 10.763 2.525 9.360 1.00 87.50 185 ASP A O 1
ATOM 1410 N N . GLY A 1 186 ? 11.248 0.426 9.946 1.00 91.19 186 GLY A N 1
ATOM 1411 C CA . GLY A 1 186 ? 12.245 0.786 10.960 1.00 91.19 186 GLY A CA 1
ATOM 1412 C C . GLY A 1 186 ? 11.666 1.440 12.225 1.00 91.19 186 GLY A C 1
ATOM 1413 O O . GLY A 1 186 ? 12.402 2.012 13.036 1.00 91.19 186 GLY A O 1
ATOM 1414 N N . LYS A 1 187 ? 10.351 1.362 12.445 1.00 92.69 187 LYS A N 1
ATOM 1415 C CA . LYS A 1 187 ? 9.619 1.937 13.588 1.00 92.69 187 LYS A CA 1
ATOM 1416 C C . LYS A 1 187 ? 9.533 0.954 14.760 1.00 92.69 187 LYS A C 1
ATOM 1418 O O . LYS A 1 187 ? 8.455 0.633 15.256 1.00 92.69 187 LYS A O 1
ATOM 1423 N N . MET A 1 188 ? 10.689 0.537 15.284 1.00 93.19 188 MET A N 1
ATOM 1424 C CA . MET A 1 188 ? 10.803 -0.500 16.331 1.00 93.19 188 MET A CA 1
ATOM 1425 C C . MET A 1 188 ? 9.944 -0.250 17.586 1.00 93.19 188 MET A C 1
ATOM 1427 O O . MET A 1 188 ? 9.435 -1.193 18.185 1.00 93.19 188 MET A O 1
ATOM 1431 N N . LYS A 1 189 ? 9.767 1.015 17.999 1.00 93.88 189 LYS A N 1
ATOM 1432 C CA . LYS A 1 189 ? 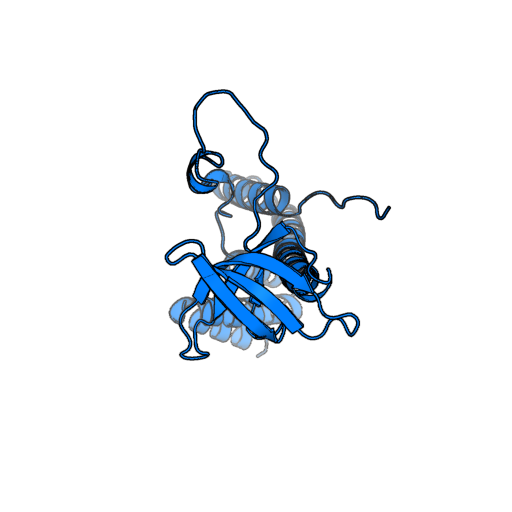8.924 1.359 19.160 1.00 93.88 189 LYS A CA 1
ATOM 1433 C C . LYS A 1 189 ? 7.450 1.043 18.906 1.00 93.88 189 LYS A C 1
ATOM 1435 O O . LYS A 1 189 ? 6.814 0.428 19.753 1.00 93.88 189 LYS A O 1
ATOM 1440 N N . SER A 1 190 ? 6.941 1.447 17.742 1.00 92.31 190 SER A N 1
ATOM 1441 C CA . SER A 1 190 ? 5.571 1.157 17.316 1.00 92.31 190 SER A CA 1
ATOM 1442 C C . SER A 1 190 ? 5.377 -0.344 17.132 1.00 92.31 190 SER A C 1
ATOM 1444 O O . SER A 1 190 ? 4.415 -0.892 17.653 1.00 92.31 190 SER A O 1
ATOM 1446 N N . ALA A 1 191 ? 6.344 -1.026 16.512 1.00 94.00 191 ALA A N 1
ATOM 1447 C CA . ALA A 1 191 ? 6.305 -2.475 16.350 1.00 94.00 191 ALA A CA 1
ATOM 1448 C C . ALA A 1 191 ? 6.193 -3.220 17.689 1.00 94.00 191 ALA A C 1
ATOM 1450 O O . ALA A 1 191 ? 5.326 -4.071 17.868 1.00 94.00 191 ALA A O 1
ATOM 1451 N N . SER A 1 192 ? 7.030 -2.858 18.667 1.00 96.06 192 SER A N 1
ATOM 1452 C CA . SER A 1 192 ? 6.967 -3.456 20.002 1.00 96.06 192 SER A CA 1
ATOM 1453 C C . SER A 1 192 ? 5.638 -3.165 20.701 1.00 96.06 192 SER A C 1
ATOM 1455 O O . SER A 1 192 ? 5.094 -4.056 21.345 1.00 96.06 192 SER A O 1
ATOM 1457 N N . GLN A 1 193 ? 5.104 -1.948 20.567 1.00 95.75 193 GLN A N 1
ATOM 1458 C CA . GLN A 1 193 ? 3.813 -1.575 21.141 1.00 95.75 193 GLN A CA 1
ATOM 1459 C C . GLN A 1 193 ? 2.666 -2.415 20.560 1.00 95.75 193 GLN A C 1
ATOM 1461 O O . GLN A 1 193 ? 1.859 -2.945 21.321 1.00 95.75 193 GLN A O 1
ATOM 1466 N N . TRP A 1 194 ? 2.603 -2.561 19.236 1.00 95.00 194 TRP A N 1
ATOM 1467 C CA . TRP A 1 194 ? 1.538 -3.312 18.567 1.00 95.00 194 TRP A CA 1
ATOM 1468 C C . TRP A 1 194 ? 1.647 -4.816 18.800 1.00 95.00 194 TRP A C 1
ATOM 1470 O O . TRP A 1 194 ? 0.637 -5.454 19.073 1.00 95.00 194 TRP A O 1
ATOM 1480 N N . SER A 1 195 ? 2.863 -5.361 18.852 1.00 95.25 195 SER A N 1
ATOM 1481 C CA . SER A 1 195 ? 3.086 -6.762 19.226 1.00 95.25 195 SER A CA 1
ATOM 1482 C C . SER A 1 195 ? 2.578 -7.078 20.642 1.00 95.25 195 SER A C 1
ATOM 1484 O O . SER A 1 195 ? 1.948 -8.113 20.856 1.00 95.25 195 SER A O 1
ATOM 1486 N N . ILE A 1 196 ? 2.775 -6.166 21.606 1.00 95.94 196 ILE A N 1
ATOM 1487 C CA . ILE A 1 196 ? 2.229 -6.325 22.965 1.00 95.94 196 ILE A CA 1
ATOM 1488 C C . ILE A 1 196 ? 0.696 -6.293 22.939 1.00 95.94 196 ILE A C 1
ATOM 1490 O O . ILE A 1 196 ? 0.064 -7.168 23.524 1.00 95.94 196 ILE A O 1
ATOM 1494 N N . ARG A 1 197 ? 0.094 -5.329 22.229 1.00 94.31 197 ARG A N 1
ATOM 1495 C CA . ARG A 1 197 ? -1.371 -5.222 22.098 1.00 94.31 197 ARG A CA 1
ATOM 1496 C C . ARG A 1 197 ? -1.997 -6.461 21.456 1.00 94.31 197 ARG A C 1
ATOM 1498 O O . ARG A 1 197 ? -3.045 -6.907 21.910 1.00 94.31 197 ARG A O 1
ATOM 1505 N N . ALA A 1 198 ? -1.351 -7.037 20.442 1.00 94.31 198 ALA A N 1
ATOM 1506 C CA . ALA A 1 198 ? -1.795 -8.284 19.827 1.00 94.31 198 ALA A CA 1
ATOM 1507 C C . ALA A 1 198 ? -1.826 -9.432 20.849 1.00 94.31 198 ALA A C 1
ATOM 1509 O O . ALA A 1 198 ? -2.819 -10.148 20.942 1.00 94.31 198 ALA A O 1
ATOM 1510 N N . ALA A 1 199 ? -0.770 -9.568 21.658 1.00 93.88 199 ALA A N 1
ATOM 1511 C CA . ALA A 1 199 ? -0.677 -10.607 22.681 1.00 93.88 199 ALA A CA 1
ATOM 1512 C C . ALA A 1 199 ? -1.720 -10.443 23.802 1.00 93.88 199 ALA A C 1
ATOM 1514 O O . ALA A 1 199 ? -2.241 -11.439 24.295 1.00 93.88 199 ALA A O 1
ATOM 1515 N N . GLU A 1 200 ? -2.051 -9.204 24.185 1.00 93.25 200 GLU A N 1
ATOM 1516 C CA . GLU A 1 200 ? -3.090 -8.913 25.187 1.00 93.25 200 GLU A CA 1
ATOM 1517 C C . GLU A 1 200 ? -4.482 -9.392 24.757 1.00 93.25 200 GLU A C 1
ATOM 1519 O O . GLU A 1 200 ? -5.259 -9.816 25.604 1.00 93.25 200 GLU A O 1
ATOM 1524 N N . LEU A 1 201 ? -4.794 -9.341 23.460 1.00 90.06 201 LEU A N 1
ATOM 1525 C CA . LEU A 1 201 ? -6.092 -9.762 22.919 1.00 90.06 201 LEU A CA 1
ATOM 1526 C C . LEU A 1 201 ? -6.183 -11.271 22.640 1.00 90.06 201 LEU A C 1
ATOM 1528 O O . LEU A 1 201 ? -7.268 -11.780 22.373 1.00 90.06 201 LEU A O 1
ATOM 1532 N N . GLN A 1 202 ? -5.054 -11.984 22.663 1.00 82.81 202 GLN A N 1
ATOM 1533 C CA . GLN A 1 202 ? -4.991 -13.435 22.452 1.00 82.81 202 GLN A CA 1
ATOM 1534 C C . GLN A 1 202 ? -4.977 -14.244 23.762 1.00 82.81 202 GLN A C 1
ATOM 1536 O O . GLN A 1 202 ? -5.061 -15.474 23.705 1.00 82.81 202 GLN A O 1
ATOM 1541 N N . GLY A 1 203 ? -4.818 -13.581 24.915 1.00 69.31 203 GLY A N 1
ATOM 1542 C CA . GLY A 1 203 ? -4.712 -14.199 26.245 1.00 69.31 203 GLY A CA 1
ATOM 1543 C C . GLY A 1 203 ? -6.029 -14.240 27.005 1.00 69.31 203 GLY A C 1
ATOM 1544 O O . GLY A 1 203 ? -6.285 -15.288 27.643 1.00 69.31 203 GLY A O 1
#